Protein AF-A0A803VSE2-F1 (afdb_monomer)

Mean predicted aligned error: 11.04 Å

InterPro domains:
  IPR001060 FCH domain [PF00611] (21-94)
  IPR001060 FCH domain [SM00055] (10-99)
  IPR027267 AH/BAR domain superfamily [G3DSA:1.20.1270.60] (9-249)
  IPR027267 AH/BAR domain superfamily [SSF103657] (15-248)
  IPR031160 F-BAR domain [PS51741] (10-270)
  IPR042694 Proline-serine-threonine phosphatase-interacting protein 2, F-BAR domain [cd07672] (16-248)

Foldseek 3Di:
DDDDDDDDDPPPPPPPLDCVVVVVLVVVVVVLLVVLVVLLVVLLVLLVVLLVQLVVLLCCLPVDDDPPVDDDLLVVLRNLVSVLSNVLSVLSNVSSVVSNVLSVVSVVLSVVLVVVLVVLVVVLVVLSVVLVVLVVVLVVLVVQLVVLVVQLVVLVVVLVVCVVVDDPVVNVVSVVSNVVSVVSNVVSVVVNVVSVVVSVVSSVVSVVSVVVSVVVSVVSVVVSVVSVVVSVVVSVVSVVVSVVVSPVSDPCVSVVSVVVCPVVVVVVVVVVVVVVVVPDDDD

Secondary structure (DSSP, 8-state):
-----PPP-------TT--HHHHHHHHHHHHHHHHHHHHHHHHHHHHHHHHHHHHHHHHHHHHS-SSTT--HHHHHHHHHHHHHHHHHHHHHHHHHHHHHHHHHHHHHHHHHHHHHHHHHHHHHHHHHHHHHHHHHHHHHHHHHHHHHHHHHHHHHHHHHHTTTTS-HHHHHHHHHHHHHHHHHHHHHHHHHHHHHHHHHHHHHHHHHHHHHHHHHHHHHHHHHHHHHHHHHHHHHHHHHHHHHHHHHS-HHHHHHHHHT-HHHHHHHHHHHHHHHHT-S---

Radius of gyration: 43.65 Å; Cα contacts (8 Å, |Δi|>4): 156; chains: 1; bounding box: 83×38×153 Å

Organism: Ficedula albicollis (NCBI:txid59894)

Sequence (283 aa):
MQEPLGAPGRAVSTDLTSTVGYDSIIQHLNDGRKNCKEFEDFLKERAIIEEKYGKELINLSKKKPCGQTELNTLKRSLDVFKQQIDNVGQGHIQLAQTLREEAKKMEDFREKQKLHRKKIELIMEAIHKNRNLQYKKTMEAKRLYEQRCRDKDEAEQAVHRNANLVTQKQQEKLFLKLAQTKSALEDTDRSYQQSVTTMEKIREEWQNEHIKACEFFETQECERINYFRNALWLHVNQLSLGCVQNDEVPPLKIFIFLHTKQNPILFSWALSCVTSELGCGLD

Nearest PDB structures (foldseek):
  7aal-assembly1_B  TM=8.984E-01  e=1.561E-16  Homo sapiens
  7aan-assembly1_B  TM=9.034E-01  e=2.476E-15  Homo sapiens
  6iko-assembly1_A  TM=9.187E-01  e=2.374E-06  Mus musculus
  4wpc-assembly1_B  TM=5.154E-01  e=2.457E-04  Saccharomyces cerevisiae S288C
  4fzs-assembly1_A  TM=3.440E-01  e=4.520E-03  Homo sapiens

pLDDT: mean 85.29, std 19.11, range [31.41, 98.5]

Structure (mmCIF, N/CA/C/O backbone):
data_AF-A0A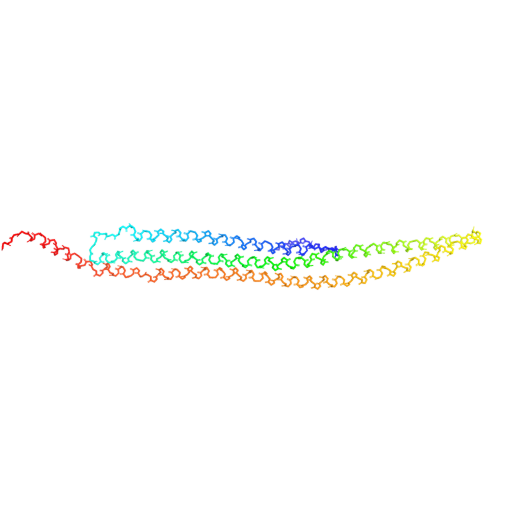803VSE2-F1
#
_entry.id   AF-A0A803VSE2-F1
#
loop_
_atom_site.group_PDB
_atom_site.id
_atom_site.type_symbol
_atom_site.label_atom_id
_atom_site.label_alt_id
_atom_site.label_comp_id
_atom_site.label_asym_id
_atom_site.label_entity_id
_atom_site.label_seq_id
_atom_site.pdbx_PDB_ins_code
_atom_site.Cartn_x
_atom_site.Cartn_y
_atom_site.Cartn_z
_atom_site.occupancy
_atom_site.B_iso_or_equiv
_atom_site.auth_seq_id
_atom_site.auth_comp_id
_atom_site.auth_asym_id
_atom_site.auth_atom_id
_atom_site.pdbx_PDB_model_num
ATOM 1 N N . MET A 1 1 ? -29.488 -22.983 -21.644 1.00 34.75 1 MET A N 1
ATOM 2 C CA . MET A 1 1 ? -28.373 -22.617 -22.541 1.00 34.75 1 MET A CA 1
ATOM 3 C C . MET A 1 1 ? -28.251 -21.114 -22.482 1.00 34.75 1 MET A C 1
ATOM 5 O O . MET A 1 1 ? -29.154 -20.431 -22.939 1.00 34.75 1 MET A O 1
ATOM 9 N N . GLN A 1 2 ? -27.235 -20.629 -21.782 1.00 33.53 2 GLN A N 1
ATOM 10 C CA . GLN A 1 2 ? -27.035 -19.218 -21.480 1.00 33.53 2 GLN A CA 1
ATOM 11 C C . GLN A 1 2 ? -25.741 -18.817 -22.184 1.00 33.53 2 GLN A C 1
ATOM 13 O O . GLN A 1 2 ? -24.719 -19.478 -21.997 1.00 33.53 2 GLN A O 1
ATOM 18 N N . GLU A 1 3 ? -25.830 -17.827 -23.069 1.00 31.50 3 GLU A N 1
ATOM 19 C CA . GLU A 1 3 ? -24.684 -17.287 -23.799 1.00 31.50 3 GLU A CA 1
ATOM 20 C C . GLU A 1 3 ? -23.633 -16.717 -22.835 1.00 31.50 3 GLU A C 1
ATOM 22 O O . GLU A 1 3 ? -23.997 -16.138 -21.805 1.00 31.50 3 GLU A O 1
ATOM 27 N N . PRO A 1 4 ? -22.331 -16.837 -23.145 1.00 42.44 4 PRO A N 1
ATOM 28 C CA . PRO A 1 4 ? -21.299 -16.208 -22.347 1.00 42.44 4 PRO A CA 1
ATOM 29 C C . PRO A 1 4 ? -21.209 -14.721 -22.709 1.00 42.44 4 PRO A C 1
ATOM 31 O O . PRO A 1 4 ? -20.885 -14.351 -23.836 1.00 42.44 4 PRO A O 1
ATOM 34 N N . LEU A 1 5 ? -21.469 -13.868 -21.716 1.00 39.88 5 LEU A N 1
ATOM 35 C CA . LEU A 1 5 ? -21.150 -12.444 -21.747 1.00 39.88 5 LEU A CA 1
ATOM 36 C C . LEU A 1 5 ? -19.648 -12.278 -22.006 1.00 39.88 5 LEU A C 1
ATOM 38 O O . LEU A 1 5 ? -18.812 -12.622 -21.169 1.00 39.88 5 LEU A O 1
ATOM 42 N N . GLY A 1 6 ? -19.322 -11.770 -23.194 1.00 34.25 6 GLY A N 1
ATOM 43 C CA . GLY A 1 6 ? -17.964 -11.446 -23.600 1.00 34.25 6 GLY A CA 1
ATOM 44 C C . GLY A 1 6 ? -17.343 -10.425 -22.651 1.00 34.25 6 GLY A C 1
ATOM 45 O O . GLY A 1 6 ? -17.837 -9.308 -22.503 1.00 34.25 6 GLY A O 1
ATOM 46 N N . ALA A 1 7 ? -16.238 -10.810 -22.017 1.00 36.09 7 ALA A N 1
ATOM 47 C CA . ALA A 1 7 ? -15.358 -9.869 -21.346 1.00 36.09 7 ALA A CA 1
ATOM 48 C C . ALA A 1 7 ? -14.807 -8.884 -22.396 1.00 36.09 7 ALA A C 1
ATOM 50 O O . ALA A 1 7 ? -14.288 -9.335 -23.423 1.00 36.09 7 ALA A O 1
ATOM 51 N N . PRO A 1 8 ? -14.888 -7.558 -22.184 1.00 43.41 8 PRO A N 1
ATOM 52 C CA . PRO A 1 8 ? -14.249 -6.620 -23.087 1.00 43.41 8 PRO A CA 1
ATOM 53 C C . PRO A 1 8 ? -12.740 -6.843 -22.993 1.00 43.41 8 PRO A C 1
ATOM 55 O O . PRO A 1 8 ? -12.154 -6.793 -21.909 1.00 43.41 8 PRO A O 1
ATOM 58 N N . GLY A 1 9 ? -12.133 -7.150 -24.140 1.00 38.66 9 GLY A N 1
ATOM 59 C CA . GLY A 1 9 ? -10.705 -7.387 -24.277 1.00 38.66 9 GLY A CA 1
ATOM 60 C C . GLY A 1 9 ? -9.918 -6.278 -23.595 1.00 38.66 9 GLY A C 1
ATOM 61 O O . GLY A 1 9 ? -9.971 -5.114 -23.991 1.00 38.66 9 GLY A O 1
ATOM 62 N N . ARG A 1 10 ? -9.192 -6.650 -22.540 1.00 44.66 10 ARG A N 1
ATOM 63 C CA . ARG A 1 10 ? -8.229 -5.780 -21.876 1.00 44.66 10 ARG A CA 1
ATOM 64 C C . ARG A 1 10 ? -7.123 -5.545 -22.899 1.00 44.66 10 ARG A C 1
ATOM 66 O O . ARG A 1 10 ? -6.269 -6.406 -23.087 1.00 44.66 10 ARG A O 1
ATOM 73 N N . ALA A 1 11 ? -7.198 -4.433 -23.625 1.00 41.16 11 ALA A N 1
ATOM 74 C CA . ALA A 1 11 ? -6.132 -4.005 -24.512 1.00 41.16 11 ALA A CA 1
ATOM 75 C C . ALA A 1 11 ? -4.864 -3.892 -23.660 1.00 41.16 11 ALA A C 1
ATOM 77 O O . ALA A 1 11 ? -4.729 -2.980 -22.843 1.00 41.16 11 ALA A O 1
ATOM 78 N N . VAL A 1 12 ? -3.969 -4.875 -23.782 1.00 43.00 12 VAL A N 1
ATOM 79 C CA . VAL A 1 12 ? -2.616 -4.764 -23.250 1.00 43.00 12 VAL A CA 1
ATOM 80 C C . VAL A 1 12 ? -2.022 -3.581 -23.991 1.00 43.00 12 VAL A C 1
ATOM 82 O O . VAL A 1 12 ? -1.856 -3.637 -25.207 1.00 43.00 12 VAL A O 1
ATOM 85 N N . SER A 1 13 ? -1.821 -2.477 -23.275 1.00 44.41 13 SER A N 1
ATOM 86 C CA . SER A 1 13 ? -1.212 -1.280 -23.837 1.00 44.41 13 SER A CA 1
ATOM 87 C C . SER A 1 13 ? 0.089 -1.684 -24.528 1.00 44.41 13 SER A C 1
ATOM 89 O O . SER A 1 13 ? 1.014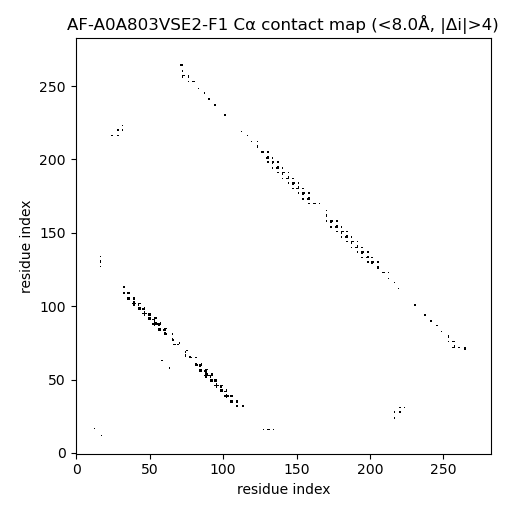 -2.169 -23.881 1.00 44.41 13 SER A O 1
ATOM 91 N N . THR A 1 14 ? 0.142 -1.519 -25.847 1.00 55.28 14 THR A N 1
ATOM 92 C CA . THR A 1 14 ? 1.337 -1.751 -26.670 1.00 55.28 14 THR A CA 1
ATOM 93 C C . THR A 1 14 ? 2.374 -0.639 -26.508 1.00 55.28 14 THR A C 1
ATOM 95 O O . THR A 1 14 ? 3.446 -0.700 -27.109 1.00 55.28 14 THR A O 1
ATOM 98 N N . ASP A 1 15 ? 2.084 0.375 -25.688 1.00 75.56 15 ASP A N 1
ATOM 99 C CA . ASP A 1 15 ? 3.033 1.422 -25.342 1.00 75.56 15 ASP A CA 1
ATOM 100 C C . ASP A 1 15 ? 4.060 0.898 -24.329 1.00 75.56 15 ASP A C 1
ATOM 102 O O . ASP A 1 15 ? 3.778 0.723 -23.141 1.00 75.56 15 ASP A O 1
ATOM 106 N N . LEU A 1 16 ? 5.285 0.699 -24.820 1.00 75.12 16 LEU A N 1
ATOM 107 C CA . LEU A 1 16 ? 6.467 0.282 -24.058 1.00 75.12 16 LEU A CA 1
ATOM 108 C C . LEU A 1 16 ? 6.795 1.219 -22.879 1.00 75.12 16 LEU A C 1
ATOM 110 O O . LEU A 1 16 ? 7.553 0.844 -21.984 1.00 75.12 16 LEU A O 1
ATOM 114 N N . THR A 1 17 ? 6.233 2.431 -22.865 1.00 86.38 17 THR A N 1
ATOM 115 C CA . THR A 1 17 ? 6.406 3.423 -21.798 1.00 86.38 17 THR A CA 1
ATOM 116 C C . THR A 1 17 ? 5.194 3.586 -20.883 1.00 86.38 17 THR A C 1
ATOM 118 O O . THR A 1 17 ? 5.221 4.424 -19.977 1.00 86.38 17 THR A O 1
ATOM 121 N N . SER A 1 18 ? 4.166 2.752 -21.042 1.00 91.19 18 SER A N 1
ATOM 122 C CA . SER A 1 18 ? 2.942 2.824 -20.246 1.00 91.19 18 SER A CA 1
ATOM 123 C C . SER A 1 18 ? 3.187 2.565 -18.753 1.00 91.19 18 SER A C 1
ATOM 125 O O . SER A 1 18 ? 4.040 1.757 -18.366 1.00 91.19 18 SER A O 1
ATOM 127 N N . THR A 1 19 ? 2.417 3.252 -17.906 1.00 93.31 19 THR A N 1
ATOM 128 C CA . THR A 1 19 ? 2.391 3.080 -16.441 1.00 93.31 19 THR A CA 1
ATOM 129 C C . THR A 1 19 ? 1.006 2.715 -15.907 1.00 93.31 19 THR A C 1
ATOM 131 O O . THR A 1 19 ? 0.846 2.557 -14.705 1.00 93.31 19 THR A O 1
ATOM 134 N N . VAL A 1 20 ? 0.012 2.483 -16.772 1.00 93.06 20 VAL A N 1
ATOM 135 C CA . VAL A 1 20 ? -1.401 2.301 -16.375 1.00 93.06 20 VAL A CA 1
ATOM 136 C C . VAL A 1 20 ? -1.592 1.214 -15.308 1.00 93.06 20 VAL A C 1
ATOM 138 O O . VAL A 1 20 ? -2.369 1.388 -14.368 1.00 93.06 20 VAL A O 1
ATOM 141 N N . GLY A 1 21 ? -0.872 0.094 -15.431 1.00 91.31 21 GLY A N 1
ATOM 142 C CA . GLY A 1 21 ? -0.916 -0.985 -14.440 1.00 91.31 21 GLY A CA 1
ATOM 143 C C . GLY A 1 21 ? -0.377 -0.554 -13.074 1.00 91.31 21 GLY A C 1
ATOM 144 O O . GLY A 1 21 ? -1.023 -0.792 -12.057 1.00 91.31 21 GLY A O 1
ATOM 145 N N . TYR A 1 22 ? 0.759 0.148 -13.062 1.00 95.12 22 TYR A N 1
ATOM 146 C CA . TYR A 1 22 ? 1.342 0.729 -11.852 1.00 95.12 22 TYR A CA 1
ATOM 147 C C . TYR A 1 22 ? 0.386 1.728 -11.195 1.00 95.12 22 TYR A C 1
ATOM 149 O O . TYR A 1 22 ? 0.110 1.638 -10.001 1.00 95.12 22 TYR A O 1
ATOM 157 N N . ASP A 1 23 ? -0.166 2.643 -11.992 1.00 95.62 23 ASP A N 1
ATOM 158 C CA . ASP A 1 23 ? -1.054 3.703 -11.514 1.00 95.62 23 ASP A CA 1
ATOM 159 C C . ASP A 1 23 ? -2.325 3.113 -10.882 1.00 95.62 23 ASP A C 1
ATOM 161 O O . ASP A 1 23 ? -2.785 3.583 -9.841 1.00 95.62 23 ASP A O 1
ATOM 165 N N . SER A 1 24 ? -2.837 2.014 -11.449 1.00 96.44 24 SER A N 1
ATOM 166 C CA . SER A 1 24 ? -3.969 1.263 -10.890 1.00 96.44 24 SER A CA 1
ATOM 167 C C . SER A 1 24 ? -3.652 0.662 -9.514 1.00 96.44 24 SER A C 1
ATOM 169 O O . SER A 1 24 ? -4.486 0.727 -8.611 1.00 96.44 24 SER A O 1
ATOM 171 N N . ILE A 1 25 ? -2.447 0.112 -9.322 1.00 95.81 25 ILE A N 1
ATOM 172 C CA . ILE A 1 25 ? -2.005 -0.433 -8.025 1.00 95.81 25 ILE A CA 1
ATOM 173 C C . ILE A 1 25 ? -1.879 0.691 -6.990 1.00 95.81 25 ILE A C 1
ATOM 175 O O . ILE A 1 25 ? -2.376 0.568 -5.871 1.00 95.81 25 ILE A O 1
ATOM 179 N N . ILE A 1 26 ? -1.259 1.815 -7.358 1.00 97.31 26 ILE A N 1
ATOM 180 C CA . ILE A 1 26 ? -1.120 2.968 -6.460 1.00 97.31 26 ILE A CA 1
ATOM 181 C C . ILE A 1 26 ? -2.487 3.531 -6.064 1.00 97.31 26 ILE A C 1
ATOM 183 O O . ILE A 1 26 ? -2.695 3.875 -4.897 1.00 97.31 26 ILE A O 1
ATOM 187 N N . GLN A 1 27 ? -3.433 3.596 -7.002 1.00 97.44 27 GLN A N 1
ATOM 188 C CA . GLN A 1 27 ? -4.803 4.003 -6.710 1.00 97.44 27 GLN A CA 1
ATOM 189 C C . GLN A 1 27 ? -5.461 3.064 -5.688 1.00 97.44 27 GLN A C 1
ATOM 191 O O . GLN A 1 27 ? -5.956 3.544 -4.668 1.00 97.44 27 GLN A O 1
ATOM 196 N N . HIS A 1 28 ? -5.370 1.744 -5.889 1.00 96.94 28 HIS A N 1
ATOM 197 C CA . HIS A 1 28 ? -5.884 0.741 -4.945 1.00 96.94 28 HIS A CA 1
ATOM 198 C C . HIS A 1 28 ? -5.315 0.920 -3.528 1.00 96.94 28 HIS A C 1
ATOM 200 O O . HIS A 1 28 ? -6.061 0.960 -2.551 1.00 96.94 28 HIS A O 1
ATOM 206 N N . LEU A 1 29 ? -4.000 1.126 -3.397 1.00 97.19 29 LEU A N 1
ATOM 207 C CA . LEU A 1 29 ? -3.354 1.366 -2.098 1.00 97.19 29 LEU A CA 1
ATOM 208 C C . LEU A 1 29 ? -3.776 2.695 -1.449 1.00 97.19 29 LEU A C 1
ATOM 210 O O . LEU A 1 29 ? -3.801 2.822 -0.221 1.00 97.19 29 LEU A O 1
ATOM 214 N N . ASN A 1 30 ? -4.071 3.720 -2.250 1.00 97.62 30 ASN A N 1
ATOM 215 C CA . ASN A 1 30 ? -4.596 4.986 -1.746 1.00 97.62 30 ASN A CA 1
ATOM 216 C C . ASN A 1 30 ? -6.024 4.839 -1.224 1.00 97.62 30 ASN A C 1
ATOM 218 O O . ASN A 1 30 ? -6.340 5.415 -0.182 1.00 97.62 30 ASN A O 1
ATOM 222 N N . ASP A 1 31 ? -6.855 4.053 -1.897 1.00 97.81 31 ASP A N 1
ATOM 223 C CA . ASP A 1 31 ? -8.205 3.755 -1.431 1.00 97.81 31 ASP A CA 1
ATOM 224 C C . ASP A 1 31 ? -8.166 2.878 -0.172 1.00 97.81 31 ASP A C 1
ATOM 226 O O . ASP A 1 31 ? -8.800 3.218 0.823 1.00 97.81 31 ASP A O 1
ATOM 230 N N . GLY A 1 32 ? -7.278 1.879 -0.107 1.00 97.50 32 GLY A N 1
ATOM 231 C CA . GLY A 1 32 ? -7.009 1.130 1.127 1.00 97.50 32 GLY A CA 1
ATOM 232 C C . GLY A 1 32 ? -6.649 2.033 2.318 1.00 97.50 32 GLY A C 1
ATOM 233 O O . GLY A 1 32 ? -7.141 1.822 3.428 1.00 97.50 32 GLY A O 1
ATOM 234 N N . ARG A 1 33 ? -5.861 3.097 2.090 1.00 97.75 33 ARG A N 1
ATOM 235 C CA . ARG A 1 33 ? -5.543 4.111 3.114 1.00 97.75 33 ARG A CA 1
ATOM 236 C C . ARG A 1 33 ? -6.781 4.894 3.572 1.00 97.75 33 ARG A C 1
ATOM 238 O O . ARG A 1 33 ? -6.877 5.200 4.763 1.00 97.75 33 ARG A O 1
ATOM 245 N N . LYS A 1 34 ? -7.687 5.256 2.656 1.00 98.19 34 LYS A N 1
ATOM 246 C CA . LYS A 1 34 ? -8.947 5.943 2.995 1.00 98.19 34 LYS A CA 1
ATOM 247 C C . LYS A 1 34 ? -9.826 5.046 3.860 1.00 98.19 34 LYS A C 1
ATOM 249 O O . LYS A 1 34 ? -10.252 5.493 4.917 1.00 98.19 34 LYS A O 1
ATOM 254 N N . ASN A 1 35 ? -9.953 3.767 3.512 1.00 97.38 35 ASN A N 1
ATOM 255 C CA . ASN A 1 35 ? -10.722 2.802 4.300 1.00 97.38 35 ASN A CA 1
ATOM 256 C C . ASN A 1 35 ? -10.181 2.675 5.737 1.00 97.38 35 ASN A C 1
ATOM 258 O O . ASN A 1 35 ? -10.955 2.591 6.687 1.00 97.38 35 ASN A O 1
ATOM 262 N N . CYS A 1 36 ? -8.855 2.709 5.932 1.00 98.00 36 CYS A N 1
ATOM 263 C CA . CYS A 1 36 ? -8.267 2.750 7.278 1.00 98.00 36 CYS A CA 1
ATOM 264 C C . CYS A 1 36 ? -8.674 4.011 8.059 1.00 98.00 36 CYS A C 1
ATOM 266 O O . CYS A 1 36 ? -8.867 3.945 9.270 1.00 98.00 36 CYS A O 1
ATOM 268 N N . LYS A 1 37 ? -8.790 5.167 7.390 1.00 98.19 37 LYS A N 1
ATOM 269 C CA . LYS A 1 37 ? -9.245 6.416 8.020 1.00 98.19 37 LYS A CA 1
ATOM 270 C C . LYS A 1 37 ? -10.732 6.367 8.371 1.00 98.19 37 LYS A C 1
ATOM 272 O O . LYS A 1 37 ? -11.084 6.710 9.491 1.00 98.19 37 LYS A O 1
ATOM 277 N N . GLU A 1 38 ? -11.568 5.870 7.469 1.00 98.12 38 GLU A N 1
ATOM 278 C CA . GLU A 1 38 ? -12.998 5.671 7.727 1.00 98.12 38 GLU A CA 1
ATOM 279 C C . GLU A 1 38 ? -13.232 4.742 8.926 1.00 98.12 38 GLU A C 1
ATOM 281 O O . GLU A 1 38 ? -14.044 5.043 9.797 1.00 98.12 38 GLU A O 1
ATOM 286 N N . PHE A 1 39 ? -12.471 3.647 9.024 1.00 96.50 39 PHE A N 1
ATOM 287 C CA . PHE A 1 39 ? -12.556 2.733 10.162 1.00 96.50 39 PHE A CA 1
ATOM 288 C C . PHE A 1 39 ? -12.062 3.360 11.474 1.00 96.50 39 PHE A C 1
ATOM 290 O O . PHE A 1 39 ? -12.691 3.174 12.513 1.00 96.50 39 PHE A O 1
ATOM 297 N N . GLU A 1 40 ? -10.965 4.125 11.443 1.00 97.25 40 GLU A N 1
ATOM 298 C CA . GLU A 1 40 ? -10.503 4.906 12.601 1.00 97.25 40 GLU A CA 1
ATOM 299 C C . GLU A 1 40 ? -11.604 5.847 13.111 1.00 97.25 40 GLU A C 1
ATOM 301 O O . GLU A 1 40 ? -11.891 5.867 14.310 1.00 97.25 40 GLU A O 1
ATOM 306 N N . ASP A 1 41 ? -12.223 6.613 12.212 1.00 98.38 41 ASP A N 1
ATOM 307 C CA . ASP A 1 41 ? -13.274 7.569 12.564 1.00 98.38 41 ASP A CA 1
ATOM 308 C C . ASP A 1 41 ? -14.512 6.853 13.114 1.00 98.38 41 ASP A C 1
ATOM 310 O O . ASP A 1 41 ? -15.056 7.258 14.141 1.00 98.38 41 ASP A O 1
ATOM 314 N N . PHE A 1 42 ? -14.887 5.720 12.517 1.00 97.19 42 PHE A N 1
ATOM 315 C CA . PHE A 1 42 ? -15.959 4.868 13.024 1.00 97.19 42 PHE A CA 1
ATOM 316 C C . PHE A 1 42 ? -15.705 4.398 14.467 1.00 97.19 42 PHE A C 1
ATOM 318 O O . PHE A 1 42 ? -16.598 4.472 15.314 1.00 97.19 42 PHE A O 1
ATOM 325 N N . LEU A 1 43 ? -14.484 3.946 14.779 1.00 96.00 43 LEU A N 1
ATOM 326 C CA . LEU A 1 43 ? -14.120 3.536 16.138 1.00 96.00 43 LEU A CA 1
ATOM 327 C C . LEU A 1 43 ? -14.181 4.705 17.128 1.00 96.00 43 LEU A C 1
ATOM 329 O O . LEU A 1 43 ? -14.646 4.517 18.254 1.00 96.00 43 LEU A O 1
ATOM 333 N N . LYS A 1 44 ? -13.742 5.904 16.720 1.00 97.94 44 LYS A N 1
ATOM 334 C CA . LYS A 1 44 ? -13.792 7.119 17.551 1.00 97.94 44 LYS A CA 1
ATOM 335 C C . LYS A 1 44 ? -15.229 7.513 17.889 1.00 97.94 44 LYS A C 1
ATOM 337 O O . LYS A 1 44 ? -15.524 7.729 19.064 1.00 97.94 44 LYS A O 1
ATOM 342 N N . GLU A 1 45 ? -16.115 7.535 16.896 1.00 98.44 45 GLU A N 1
ATOM 343 C CA . GLU A 1 45 ? -17.544 7.808 17.096 1.00 98.44 45 GLU A CA 1
ATOM 344 C C . GLU A 1 45 ? -18.185 6.765 18.015 1.00 98.44 45 GLU A C 1
ATOM 346 O O . GLU A 1 45 ? -18.844 7.108 18.999 1.00 98.44 45 GLU A O 1
ATOM 351 N N . ARG A 1 46 ? -17.909 5.475 17.782 1.00 96.50 46 ARG A N 1
ATOM 352 C CA . ARG A 1 46 ? -18.407 4.406 18.653 1.00 96.50 46 ARG A CA 1
ATOM 353 C C . ARG A 1 46 ? -17.930 4.572 20.098 1.00 96.50 46 ARG A C 1
ATOM 355 O O . ARG A 1 46 ? -18.729 4.425 21.017 1.00 96.50 46 ARG A O 1
ATOM 362 N N . ALA A 1 47 ? -16.667 4.936 20.315 1.00 97.56 47 ALA A N 1
ATOM 363 C CA . ALA A 1 47 ? -16.135 5.208 21.650 1.00 97.56 47 ALA A CA 1
ATOM 364 C C . ALA A 1 47 ? -16.892 6.336 22.375 1.00 97.56 47 ALA A C 1
ATOM 366 O O . ALA A 1 47 ? -17.114 6.242 23.581 1.00 97.56 47 ALA A O 1
ATOM 367 N N . ILE A 1 48 ? -17.296 7.394 21.665 1.00 98.50 48 ILE A N 1
ATOM 368 C CA . ILE A 1 48 ? -18.071 8.503 22.246 1.00 98.50 48 ILE A CA 1
ATOM 369 C C . ILE A 1 48 ? -19.446 8.011 22.716 1.00 98.50 48 ILE A C 1
ATOM 371 O O . ILE A 1 48 ? -19.879 8.361 23.817 1.00 98.50 48 ILE A O 1
ATOM 375 N N . ILE A 1 49 ? -20.112 7.180 21.910 1.00 98.25 49 ILE A N 1
ATOM 376 C CA . ILE A 1 49 ? -21.424 6.605 22.240 1.00 98.25 49 ILE A CA 1
ATOM 377 C C . ILE A 1 49 ? -21.325 5.719 23.487 1.00 98.25 49 ILE A C 1
ATOM 379 O O . ILE A 1 49 ? -22.078 5.916 24.443 1.00 98.25 49 ILE A O 1
ATOM 383 N N . GLU A 1 50 ? -20.365 4.791 23.498 1.00 96.12 50 GLU A N 1
ATOM 384 C CA . GLU A 1 50 ? -20.134 3.871 24.620 1.00 96.12 50 GLU A CA 1
ATOM 385 C C . GLU A 1 50 ? -19.790 4.636 25.908 1.00 96.12 50 GLU A C 1
ATOM 387 O O . GLU A 1 50 ? -20.347 4.366 26.974 1.00 96.12 50 GLU A O 1
ATOM 392 N N . GLU A 1 51 ? -18.936 5.663 25.820 1.00 98.25 51 GLU A N 1
ATOM 393 C CA . GLU A 1 51 ? -18.575 6.473 26.983 1.00 98.25 51 GLU A CA 1
ATOM 394 C C . GLU A 1 51 ? -19.776 7.240 27.548 1.00 98.25 51 GLU A C 1
ATOM 396 O O . GLU A 1 51 ? -19.949 7.317 28.769 1.00 98.25 51 GLU A O 1
ATOM 401 N N . LYS A 1 52 ? -20.612 7.819 26.676 1.00 98.50 52 LYS A N 1
ATOM 402 C CA . LYS A 1 52 ? -21.822 8.528 27.100 1.00 98.50 52 LYS A CA 1
ATOM 403 C C . LYS A 1 52 ? -22.759 7.584 27.850 1.00 98.50 52 LYS A C 1
ATOM 405 O O . LYS A 1 52 ? -23.196 7.923 28.950 1.00 98.50 52 LYS A O 1
ATOM 410 N N . TYR A 1 53 ? -23.012 6.402 27.293 1.00 97.69 53 TYR A N 1
ATOM 411 C CA . TYR A 1 53 ? -23.879 5.404 27.911 1.00 97.69 53 TYR A CA 1
ATOM 412 C C . TYR A 1 53 ? -23.351 4.957 29.281 1.00 97.69 53 TYR A C 1
ATOM 414 O O . TYR A 1 53 ? -24.072 5.030 30.279 1.00 97.69 53 TYR A O 1
ATOM 422 N N . GLY A 1 54 ? -22.061 4.614 29.369 1.00 96.81 54 GLY A N 1
ATOM 423 C CA . GLY A 1 54 ? -21.426 4.236 30.633 1.00 96.81 54 GLY A CA 1
ATOM 424 C C . GLY A 1 54 ? -21.523 5.329 31.705 1.00 96.81 54 GLY A C 1
ATOM 425 O O . GLY A 1 54 ? -21.885 5.056 32.852 1.00 96.81 54 GLY A O 1
ATOM 426 N N . LYS A 1 55 ? -21.284 6.597 31.334 1.00 98.31 55 LYS A N 1
ATOM 427 C CA . LYS A 1 55 ? -21.398 7.745 32.255 1.00 98.31 55 LYS A CA 1
ATOM 428 C C . LYS A 1 55 ? -22.828 7.949 32.742 1.00 98.31 55 LYS A C 1
ATOM 430 O O . LYS A 1 55 ? -23.030 8.285 33.910 1.00 98.31 55 LYS A O 1
ATOM 435 N N . GLU A 1 56 ? -23.819 7.794 31.871 1.00 98.31 56 GLU A N 1
ATOM 436 C CA . GLU A 1 56 ? -25.231 7.933 32.235 1.00 98.31 56 GLU A CA 1
ATOM 437 C C . GLU A 1 56 ? -25.681 6.818 33.192 1.00 98.31 56 GLU A C 1
ATOM 439 O O . GLU A 1 56 ? -26.337 7.125 34.191 1.00 98.31 56 GLU A O 1
ATOM 444 N N . LEU A 1 57 ? -25.236 5.572 32.987 1.00 96.44 57 LEU A N 1
ATOM 445 C CA . LEU A 1 57 ? -25.488 4.456 33.911 1.00 96.44 57 LEU A CA 1
ATOM 446 C C . LEU A 1 57 ? -24.862 4.682 35.297 1.00 96.44 57 LEU A C 1
ATOM 448 O O . LEU A 1 57 ? -25.544 4.539 36.312 1.00 96.44 57 LEU A O 1
ATOM 452 N N . ILE A 1 58 ? -23.598 5.115 35.358 1.00 96.81 58 ILE A N 1
ATOM 453 C CA . ILE A 1 58 ? -22.914 5.442 36.625 1.00 96.81 58 ILE A CA 1
ATOM 454 C C . ILE A 1 58 ? -23.600 6.624 37.334 1.00 96.81 58 ILE A C 1
ATOM 456 O O . ILE A 1 58 ? -23.728 6.669 38.559 1.00 96.81 58 ILE A O 1
ATOM 460 N N . ASN A 1 59 ? -24.061 7.624 36.580 1.00 97.44 59 ASN A N 1
ATOM 461 C CA . ASN A 1 59 ? -24.809 8.739 37.156 1.00 97.44 59 ASN A CA 1
ATOM 462 C C . ASN A 1 59 ? -26.163 8.282 37.715 1.00 97.44 59 ASN A C 1
ATOM 464 O O . ASN A 1 59 ? -26.556 8.745 38.787 1.00 97.44 59 ASN A O 1
ATOM 468 N N . LEU A 1 60 ? -26.861 7.382 37.019 1.00 95.44 60 LEU A N 1
ATOM 469 C CA . LEU A 1 60 ? -28.115 6.785 37.471 1.00 95.44 60 LEU A CA 1
ATOM 470 C C . LEU A 1 60 ? -27.910 5.992 38.770 1.00 95.44 60 LEU A C 1
ATOM 472 O O . LEU A 1 60 ? -28.633 6.232 39.740 1.00 95.44 60 LEU A O 1
ATOM 476 N N . SER A 1 61 ? -26.893 5.124 38.822 1.00 93.75 61 SER A N 1
ATOM 477 C CA . SER A 1 61 ? -26.572 4.317 40.007 1.00 93.75 61 SER A CA 1
ATOM 478 C C . SER A 1 61 ? -26.210 5.188 41.218 1.00 93.75 61 SER A C 1
ATOM 480 O O . SER A 1 61 ? -26.594 4.876 42.341 1.00 93.75 61 SER A O 1
ATOM 482 N N . LYS A 1 62 ? -25.531 6.325 41.040 1.00 93.44 62 LYS A N 1
ATOM 483 C CA . LYS A 1 62 ? -25.082 7.157 42.173 1.00 93.44 62 LYS A CA 1
ATOM 484 C C . LYS A 1 62 ? -26.094 8.210 42.604 1.00 93.44 62 LYS A C 1
ATOM 486 O O . LYS A 1 62 ? -26.323 8.387 43.797 1.00 93.44 62 LYS A O 1
ATOM 491 N N . LYS A 1 63 ? -26.694 8.924 41.650 1.00 93.12 63 LYS A N 1
ATOM 492 C CA . LYS A 1 63 ? -27.453 10.157 41.927 1.00 93.12 63 LYS A CA 1
ATOM 493 C C . LYS A 1 63 ? -28.938 9.924 42.151 1.00 93.12 63 LYS A C 1
ATOM 495 O O . LYS A 1 63 ? -29.595 10.788 42.726 1.00 93.12 63 LYS A O 1
ATOM 500 N N . LYS A 1 64 ? -29.495 8.810 41.668 1.00 92.06 64 LYS A N 1
ATOM 501 C CA . LYS A 1 64 ? -30.928 8.541 41.805 1.00 92.06 64 LYS A CA 1
ATOM 502 C C . LYS A 1 64 ? -31.208 7.619 42.998 1.00 92.06 64 LYS A C 1
ATOM 504 O O . LYS A 1 64 ? -30.512 6.611 43.187 1.00 92.06 64 LYS A O 1
ATOM 509 N N . PRO A 1 65 ? -32.208 7.951 43.832 1.00 89.50 65 PRO A N 1
ATOM 510 C CA . PRO A 1 65 ? -32.663 7.042 44.869 1.00 89.50 65 PRO A CA 1
ATOM 511 C C . PRO A 1 65 ? -33.354 5.829 44.233 1.00 89.50 65 PRO A C 1
ATOM 513 O O . PRO A 1 65 ? -34.058 5.957 43.236 1.00 89.50 65 PRO A O 1
ATOM 516 N N . CYS A 1 66 ? -33.150 4.649 44.814 1.00 87.19 66 CYS A N 1
ATOM 517 C CA . CYS A 1 66 ? -33.870 3.424 44.468 1.00 87.19 66 CYS A CA 1
ATOM 518 C C . CYS A 1 66 ? -34.154 2.690 45.783 1.00 87.19 66 CYS A C 1
ATOM 520 O O . CYS A 1 66 ? -33.219 2.220 46.428 1.00 87.19 66 CYS A O 1
ATOM 522 N N . GLY A 1 67 ? -35.414 2.708 46.229 1.00 84.00 67 GLY A N 1
ATOM 523 C CA . GLY A 1 67 ? -35.836 2.146 47.519 1.00 84.00 67 GLY A CA 1
ATOM 524 C C . GLY A 1 67 ? -35.202 2.809 48.737 1.00 84.00 67 GLY A C 1
ATOM 525 O O . GLY A 1 67 ? -34.697 2.131 49.623 1.00 84.00 67 GLY A O 1
ATOM 526 N N . GLN A 1 68 ? -35.186 4.141 48.786 1.00 86.06 68 GLN A N 1
ATOM 527 C CA . GLN A 1 68 ? -34.557 4.881 49.887 1.00 86.06 68 GLN A CA 1
ATOM 528 C C . GLN A 1 68 ? -35.289 4.695 51.227 1.00 86.06 68 GLN A C 1
ATOM 530 O O . GLN A 1 68 ? -34.659 4.761 52.277 1.00 86.06 68 GLN A O 1
ATOM 535 N N . THR A 1 69 ? -36.594 4.429 51.170 1.00 89.44 69 THR A N 1
ATOM 536 C CA . THR A 1 69 ? -37.467 4.120 52.311 1.00 89.44 69 THR A CA 1
ATOM 537 C C . THR A 1 69 ? -37.543 2.626 52.622 1.00 89.44 69 THR A C 1
ATOM 539 O O . THR A 1 69 ? -38.137 2.247 53.627 1.00 89.44 69 THR A O 1
ATOM 542 N N . GLU A 1 70 ? -36.973 1.771 51.769 1.00 87.62 70 GLU A N 1
ATOM 543 C CA . GLU A 1 70 ? -37.004 0.325 51.972 1.00 87.62 70 GLU A CA 1
ATOM 544 C C . GLU A 1 70 ? -36.072 -0.089 53.107 1.00 87.62 70 GLU A C 1
ATOM 546 O O . GLU A 1 70 ? -35.021 0.516 53.335 1.00 87.62 70 GLU A O 1
ATOM 551 N N . LEU A 1 71 ? -36.434 -1.168 53.798 1.00 83.12 71 LEU A N 1
ATOM 552 C CA . LEU A 1 71 ? -35.693 -1.683 54.946 1.00 83.12 71 LEU A CA 1
ATOM 553 C C . LEU A 1 71 ? -35.212 -3.118 54.709 1.00 83.12 71 LEU A C 1
ATOM 555 O O . LEU A 1 71 ? -35.656 -3.829 53.802 1.00 83.12 71 LEU A O 1
ATOM 559 N N . ASN A 1 72 ? -34.299 -3.561 55.573 1.00 84.81 72 ASN A N 1
ATOM 560 C CA . ASN A 1 72 ? -33.873 -4.952 55.678 1.00 84.81 72 ASN A CA 1
ATOM 561 C C . ASN A 1 72 ? -33.396 -5.544 54.339 1.00 84.81 72 ASN A C 1
ATOM 563 O O . ASN A 1 72 ? -32.487 -5.029 53.686 1.00 84.81 72 ASN A O 1
ATOM 567 N N . THR A 1 73 ? -33.954 -6.688 53.956 1.00 79.12 73 THR A N 1
ATOM 568 C CA . THR A 1 73 ? -33.476 -7.478 52.829 1.00 79.12 73 THR A CA 1
ATOM 569 C C . THR A 1 73 ? -33.830 -6.869 51.482 1.00 79.12 73 THR A C 1
ATOM 571 O O . THR A 1 73 ? -33.017 -6.948 50.567 1.00 79.12 73 THR A O 1
ATOM 574 N N . LEU A 1 74 ? -34.973 -6.189 51.373 1.00 78.75 74 LEU A N 1
ATOM 575 C CA . LEU A 1 74 ? -35.349 -5.492 50.146 1.00 78.75 74 LEU A CA 1
ATOM 576 C C . LEU A 1 74 ? -34.395 -4.324 49.861 1.00 78.75 74 LEU A C 1
ATOM 578 O O . LEU A 1 74 ? -33.891 -4.209 48.744 1.00 78.75 74 LEU A O 1
ATOM 582 N N . LYS A 1 75 ? -34.030 -3.541 50.888 1.00 84.94 75 LYS A N 1
ATOM 583 C CA . LYS A 1 75 ? -33.014 -2.485 50.750 1.00 84.94 75 LYS A CA 1
ATOM 584 C C . LYS A 1 75 ? -31.679 -3.023 50.238 1.00 84.94 75 LYS A C 1
ATOM 586 O O . LYS A 1 75 ? -31.121 -2.475 49.292 1.00 84.94 75 LYS A O 1
ATOM 591 N N . ARG A 1 76 ? -31.194 -4.126 50.824 1.00 83.44 76 ARG A N 1
ATOM 592 C CA . ARG A 1 76 ? -29.944 -4.779 50.395 1.00 83.44 76 ARG A CA 1
ATOM 593 C C . ARG A 1 76 ? -30.019 -5.263 48.945 1.00 83.44 76 ARG A C 1
ATOM 595 O O . ARG A 1 76 ? -29.061 -5.066 48.206 1.00 83.44 76 ARG A O 1
ATOM 602 N N . SER A 1 77 ? -31.138 -5.856 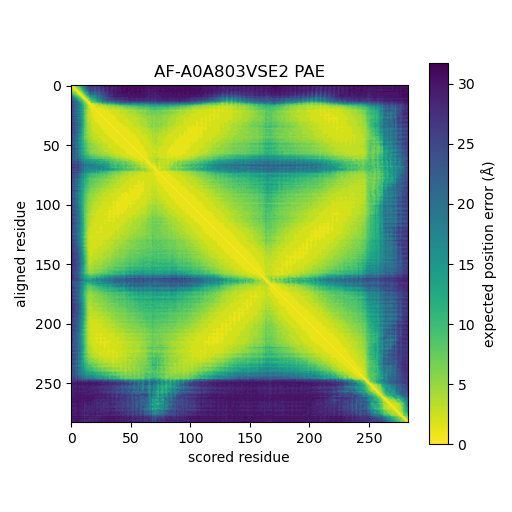48.522 1.00 82.38 77 SER A N 1
ATOM 603 C CA . SER A 1 77 ? -31.340 -6.262 47.123 1.00 82.38 77 SER A CA 1
ATOM 604 C C . SER A 1 77 ? -31.279 -5.080 46.158 1.00 82.38 77 SER A C 1
ATOM 606 O O . SER A 1 77 ? -30.645 -5.188 45.110 1.00 82.38 77 SER A O 1
ATOM 608 N N . LEU A 1 78 ? -31.895 -3.950 46.515 1.00 85.69 78 LEU A N 1
ATOM 609 C CA . LEU A 1 78 ? -31.872 -2.737 45.695 1.00 85.69 78 LEU A CA 1
ATOM 610 C C . LEU A 1 78 ? -30.478 -2.099 45.641 1.00 85.69 78 LEU A C 1
ATOM 612 O O . LEU A 1 78 ? -30.068 -1.632 44.582 1.00 85.69 78 LEU A O 1
ATOM 616 N N . ASP A 1 79 ? -29.710 -2.144 46.731 1.00 86.69 79 ASP A N 1
ATOM 617 C CA . ASP A 1 79 ? -28.315 -1.685 46.731 1.00 86.69 79 ASP A CA 1
ATOM 618 C C . ASP A 1 79 ? -27.425 -2.553 45.833 1.00 86.69 79 ASP A C 1
ATOM 620 O O . ASP A 1 79 ? -26.642 -2.023 45.044 1.00 86.69 79 ASP A O 1
ATOM 624 N N . VAL A 1 80 ? -27.591 -3.880 45.883 1.00 85.56 80 VAL A N 1
ATOM 625 C CA . VAL A 1 80 ? -26.897 -4.801 44.969 1.00 85.56 80 VAL A CA 1
ATOM 626 C C . VAL A 1 80 ? -27.288 -4.514 43.522 1.00 85.56 80 VAL A C 1
ATOM 628 O O . VAL A 1 80 ? -26.408 -4.430 42.672 1.00 85.56 80 VAL A O 1
ATOM 631 N N . PHE A 1 81 ? -28.576 -4.311 43.235 1.00 84.75 81 PHE A N 1
ATOM 632 C CA . PHE A 1 81 ? -29.044 -3.936 41.900 1.00 84.75 81 PHE A CA 1
ATOM 633 C C . PHE A 1 81 ? -28.374 -2.647 41.400 1.00 84.75 81 PHE A C 1
ATOM 635 O O . PHE A 1 81 ? -27.808 -2.635 40.308 1.00 84.75 81 PHE A O 1
ATOM 642 N N . LYS A 1 82 ? -28.354 -1.584 42.217 1.00 89.75 82 LYS A N 1
ATOM 643 C CA . LYS A 1 82 ? -27.663 -0.330 41.876 1.00 89.75 82 LYS A CA 1
ATOM 644 C C . LYS A 1 82 ? -26.172 -0.544 41.607 1.00 89.75 82 LYS A C 1
ATOM 646 O O . LYS A 1 82 ? -25.646 0.045 40.665 1.00 89.75 82 LYS A O 1
ATOM 651 N N . GLN A 1 83 ? -25.506 -1.386 42.401 1.00 89.06 83 GLN A N 1
ATOM 652 C CA . GLN A 1 83 ? -24.100 -1.729 42.185 1.00 89.06 83 GLN A CA 1
ATOM 653 C C . GLN A 1 83 ? -23.886 -2.436 40.841 1.00 89.06 83 GLN A C 1
ATOM 655 O O . GLN A 1 83 ? -22.896 -2.166 40.172 1.00 89.06 83 GLN A O 1
ATOM 660 N N . GLN A 1 84 ? -24.811 -3.298 40.408 1.00 86.50 84 GLN A N 1
ATOM 661 C CA . GLN A 1 84 ? -24.703 -3.939 39.094 1.00 86.50 84 GLN A CA 1
ATOM 662 C C . GLN A 1 84 ? -24.842 -2.936 37.948 1.00 86.50 84 GLN A C 1
ATOM 664 O O . GLN A 1 84 ? -24.061 -2.987 37.006 1.00 86.50 84 GLN A O 1
ATOM 669 N N . ILE A 1 85 ? -25.759 -1.970 38.056 1.00 90.69 85 ILE A N 1
ATOM 670 C CA . ILE A 1 85 ? -25.864 -0.881 37.071 1.00 90.69 85 ILE A CA 1
ATOM 671 C C . ILE A 1 85 ? -24.568 -0.057 37.005 1.00 90.69 85 ILE A C 1
ATOM 673 O O . ILE A 1 85 ? -24.133 0.309 35.913 1.00 90.69 85 ILE A O 1
ATOM 677 N N . ASP A 1 86 ? -23.924 0.205 38.150 1.00 92.38 86 ASP A N 1
ATOM 678 C CA . ASP A 1 86 ? -22.609 0.862 38.183 1.00 92.38 86 ASP A CA 1
ATOM 679 C C . ASP A 1 86 ? -21.544 0.029 37.458 1.00 92.38 86 ASP A C 1
ATOM 681 O O . ASP A 1 86 ? -20.850 0.560 36.594 1.00 92.38 86 ASP A O 1
ATOM 685 N N . ASN A 1 87 ? -21.467 -1.276 37.743 1.00 90.44 87 ASN A N 1
ATOM 686 C CA . ASN A 1 87 ? -20.506 -2.193 37.123 1.00 90.44 87 ASN A CA 1
ATOM 687 C C . ASN A 1 87 ? -20.662 -2.250 35.594 1.00 90.44 87 ASN A C 1
ATOM 689 O O . ASN A 1 87 ? -19.668 -2.137 34.878 1.00 90.44 87 ASN A O 1
ATOM 693 N N . VAL A 1 88 ? -21.8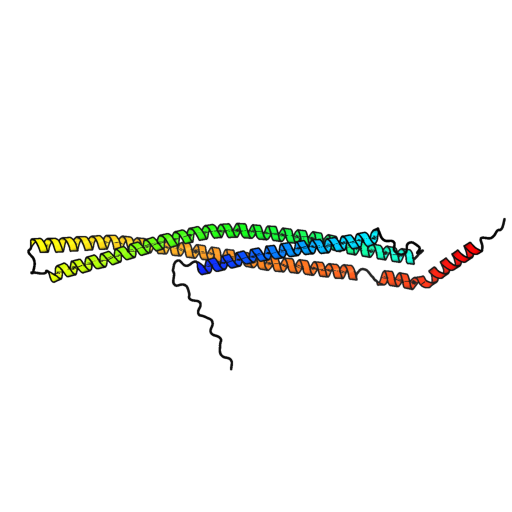99 -2.363 35.091 1.00 90.62 88 VAL A N 1
ATOM 694 C CA . VAL A 1 88 ? -22.190 -2.311 33.646 1.00 90.62 88 VAL A CA 1
ATOM 695 C C . VAL A 1 88 ? -21.713 -0.980 33.069 1.00 90.62 88 VAL A C 1
ATOM 697 O O . VAL A 1 88 ? -21.007 -0.950 32.062 1.00 90.62 88 VAL A O 1
ATOM 700 N N . GLY A 1 89 ? -22.025 0.129 33.748 1.00 93.69 89 GLY A N 1
ATOM 701 C CA . GLY A 1 89 ? -21.557 1.453 33.356 1.00 93.69 89 GLY A CA 1
ATOM 702 C C . GLY A 1 89 ? -20.031 1.537 33.238 1.00 93.69 89 GLY A C 1
ATOM 703 O O . GLY A 1 89 ? -19.535 2.039 32.231 1.00 93.69 89 GLY A O 1
ATOM 704 N N . GLN A 1 90 ? -19.282 0.993 34.204 1.00 94.25 90 GLN A N 1
ATOM 705 C CA . GLN A 1 90 ? -17.813 0.932 34.146 1.00 94.25 90 GLN A CA 1
ATOM 706 C C . GLN A 1 90 ? -17.304 0.091 32.968 1.00 94.25 90 GLN A C 1
ATOM 708 O O . GLN A 1 90 ? -16.352 0.500 32.303 1.00 94.25 90 GLN A O 1
ATOM 713 N N . GLY A 1 91 ? -17.957 -1.035 32.665 1.00 91.56 91 GLY A N 1
ATOM 714 C CA . GLY A 1 91 ? -17.622 -1.871 31.508 1.00 91.56 91 GLY A CA 1
ATOM 715 C C . GLY A 1 91 ? -17.699 -1.102 30.184 1.00 91.56 91 GLY A C 1
ATOM 716 O O . GLY A 1 91 ? -16.770 -1.160 29.377 1.00 91.56 91 GLY A O 1
ATOM 717 N N . HIS A 1 92 ? -18.744 -0.291 29.992 1.00 93.69 92 HIS A N 1
ATOM 718 C CA . HIS A 1 92 ? -18.871 0.568 28.806 1.00 93.69 92 HIS A CA 1
ATOM 719 C C . HIS A 1 92 ? -17.794 1.665 28.738 1.00 93.69 92 HIS A C 1
ATOM 721 O O . HIS A 1 92 ? -17.281 1.960 27.657 1.00 93.69 92 HIS A O 1
ATOM 727 N N . ILE A 1 93 ? -17.385 2.239 29.879 1.00 96.69 93 ILE A N 1
ATOM 728 C CA . ILE A 1 93 ? -16.259 3.191 29.924 1.00 96.69 93 ILE A CA 1
ATOM 729 C C . ILE A 1 93 ? -14.951 2.515 29.505 1.00 96.69 93 ILE A C 1
ATOM 731 O O . ILE A 1 93 ? -14.197 3.083 28.712 1.00 96.69 93 ILE A O 1
ATOM 735 N N . GLN A 1 94 ? -14.689 1.307 30.007 1.00 93.81 94 GLN A N 1
ATOM 736 C CA . GLN A 1 94 ? -13.497 0.542 29.651 1.00 93.81 94 GLN A CA 1
ATOM 737 C C . GLN A 1 94 ? -13.487 0.191 28.158 1.00 93.81 94 GLN A C 1
ATOM 739 O O . GLN A 1 94 ? -12.482 0.409 27.483 1.00 93.81 94 GLN A O 1
ATOM 744 N N . LEU A 1 95 ? -14.620 -0.255 27.610 1.00 92.12 95 LEU A N 1
ATOM 745 C CA . LEU A 1 95 ? -14.763 -0.514 26.177 1.00 92.12 95 LEU A CA 1
ATOM 746 C C . LEU A 1 95 ? -14.473 0.741 25.342 1.00 92.12 95 LEU A C 1
ATOM 748 O O . LEU A 1 95 ? -13.742 0.672 24.355 1.00 92.12 95 LEU A O 1
ATOM 752 N N . ALA A 1 96 ? -14.987 1.902 25.753 1.00 95.94 96 ALA A N 1
ATOM 753 C CA . ALA A 1 96 ? -14.709 3.165 25.076 1.00 95.94 96 ALA A CA 1
ATOM 754 C C . ALA A 1 96 ? -13.212 3.521 25.074 1.00 95.94 96 ALA A C 1
ATOM 756 O O . ALA A 1 96 ? -12.704 4.055 24.087 1.00 95.94 96 ALA A O 1
ATOM 757 N N . GLN A 1 97 ? -12.485 3.236 26.159 1.00 95.88 97 GLN A N 1
ATOM 758 C CA . GLN A 1 97 ? -11.030 3.422 26.210 1.00 95.88 97 GLN A CA 1
ATOM 759 C C . GLN A 1 97 ? -10.323 2.495 25.221 1.00 95.88 97 GLN A C 1
ATOM 761 O O . GLN A 1 97 ? -9.532 2.969 24.406 1.00 95.88 97 GLN A O 1
ATOM 766 N N . THR A 1 98 ? -10.673 1.208 25.209 1.00 93.38 98 THR A N 1
ATOM 767 C CA . THR A 1 98 ? -10.067 0.249 24.282 1.00 93.38 98 THR A CA 1
ATOM 768 C C . THR A 1 98 ? -10.333 0.604 22.818 1.00 93.38 98 THR A C 1
ATOM 770 O O . THR A 1 98 ? -9.423 0.543 21.998 1.00 93.38 98 THR A O 1
ATOM 773 N N . LEU A 1 99 ? -11.537 1.067 22.471 1.00 94.69 99 LEU A N 1
ATOM 774 C CA . LEU A 1 99 ? -11.839 1.518 21.106 1.00 94.69 99 LEU A CA 1
ATOM 775 C C . LEU A 1 99 ? -10.971 2.703 20.666 1.00 94.69 99 LEU A C 1
ATOM 777 O O . LEU A 1 99 ? -10.555 2.761 19.510 1.00 94.69 99 LEU A O 1
ATOM 781 N N . ARG A 1 100 ? -10.661 3.634 21.577 1.00 97.19 100 ARG A N 1
ATOM 782 C CA . ARG A 1 100 ? -9.746 4.751 21.287 1.00 97.19 100 ARG A CA 1
ATOM 783 C C . ARG A 1 100 ? -8.316 4.279 21.073 1.00 97.19 100 ARG A C 1
ATOM 785 O O . ARG A 1 100 ? -7.631 4.812 20.203 1.00 97.19 100 ARG A O 1
ATOM 792 N N . GLU A 1 101 ? -7.870 3.295 21.845 1.00 95.81 101 GLU A N 1
ATOM 793 C CA . GLU A 1 101 ? -6.556 2.677 21.660 1.00 95.81 101 GLU A CA 1
ATOM 794 C C . GLU A 1 101 ? -6.461 1.970 20.305 1.00 95.81 101 GLU A C 1
ATOM 796 O O . GLU A 1 101 ? -5.486 2.174 19.585 1.00 95.81 101 GLU A O 1
ATOM 801 N N . GLU A 1 102 ? -7.484 1.210 19.910 1.00 94.25 102 GLU A N 1
ATOM 802 C CA . GLU A 1 102 ? -7.539 0.568 18.591 1.00 94.25 102 GLU A CA 1
ATOM 803 C C . GLU A 1 102 ? -7.588 1.592 17.448 1.00 94.25 102 GLU A C 1
ATOM 805 O O . GLU A 1 102 ? -6.868 1.449 16.459 1.00 94.25 102 GLU A O 1
ATOM 810 N N . ALA A 1 103 ? -8.350 2.681 17.601 1.00 96.44 103 ALA A N 1
ATOM 811 C CA . ALA A 1 103 ? -8.351 3.776 16.631 1.00 96.44 103 ALA A CA 1
ATOM 812 C C . ALA A 1 103 ? -6.953 4.402 16.480 1.00 96.44 103 ALA A C 1
ATOM 814 O O . ALA A 1 103 ? -6.497 4.645 15.363 1.00 96.44 103 ALA A O 1
ATOM 815 N N . LYS A 1 104 ? -6.235 4.610 17.591 1.00 97.12 104 LYS A N 1
ATOM 816 C CA . LYS A 1 104 ? -4.858 5.119 17.567 1.00 97.12 104 LYS A CA 1
ATOM 817 C C . LYS A 1 104 ? -3.901 4.149 16.870 1.00 97.12 104 LYS A C 1
ATOM 819 O O . LYS A 1 104 ? -3.112 4.570 16.030 1.00 97.12 104 LYS A O 1
ATOM 824 N N . LYS A 1 105 ? -3.993 2.847 17.157 1.00 95.81 105 LYS A N 1
ATOM 825 C CA . LYS A 1 105 ? -3.174 1.836 16.470 1.00 95.81 105 LYS A CA 1
ATOM 826 C C . LYS A 1 105 ? -3.444 1.828 14.957 1.00 95.81 105 LYS A C 1
ATOM 828 O O . LYS A 1 105 ? -2.505 1.627 14.186 1.00 95.81 105 LYS A O 1
ATOM 833 N N . MET A 1 106 ? -4.692 2.050 14.530 1.00 96.69 106 MET A N 1
ATOM 834 C CA . MET A 1 106 ? -5.057 2.145 13.110 1.00 96.69 106 MET A CA 1
ATOM 835 C C . MET A 1 106 ? -4.442 3.388 12.451 1.00 96.69 106 MET A C 1
ATOM 837 O O . MET A 1 106 ? -3.933 3.310 11.331 1.00 96.69 106 MET A O 1
ATOM 841 N N . GLU A 1 107 ? -4.446 4.525 13.148 1.00 97.94 107 GLU A N 1
ATOM 842 C CA . GLU A 1 107 ? -3.774 5.752 12.709 1.00 97.94 107 GLU A CA 1
ATOM 843 C C . GLU A 1 107 ? -2.263 5.536 12.519 1.00 97.94 107 GLU A C 1
ATOM 845 O O . GLU A 1 107 ? -1.733 5.822 11.440 1.00 97.94 107 GLU A O 1
ATOM 850 N N . ASP A 1 108 ? -1.591 4.961 13.521 1.00 97.94 108 ASP A N 1
ATOM 851 C CA . ASP A 1 108 ? -0.153 4.674 13.488 1.00 97.94 108 ASP A CA 1
ATOM 852 C C . ASP A 1 108 ? 0.203 3.719 12.335 1.00 97.94 108 ASP A C 1
ATOM 854 O O . ASP A 1 108 ? 1.146 3.957 11.569 1.00 97.94 108 ASP A O 1
ATOM 858 N N . PHE A 1 109 ? -0.584 2.650 12.163 1.00 97.62 109 PHE A N 1
ATOM 859 C CA . PHE A 1 109 ? -0.444 1.707 11.055 1.00 97.62 109 PHE A CA 1
ATOM 860 C C . PHE A 1 109 ? -0.591 2.405 9.697 1.00 97.62 109 PHE A C 1
ATOM 862 O O . PHE A 1 109 ? 0.275 2.260 8.826 1.00 97.62 109 PHE A O 1
ATOM 869 N N . ARG A 1 110 ? -1.644 3.214 9.523 1.00 97.50 110 ARG A N 1
ATOM 870 C CA . ARG A 1 110 ? -1.913 3.948 8.281 1.00 97.50 110 ARG A CA 1
ATOM 871 C C . ARG A 1 110 ? -0.763 4.884 7.911 1.00 97.50 110 ARG A C 1
ATOM 873 O O . ARG A 1 110 ? -0.359 4.927 6.745 1.00 97.50 110 ARG A O 1
ATOM 880 N N . GLU A 1 111 ? -0.256 5.667 8.861 1.00 98.06 111 GLU A N 1
ATOM 881 C CA . GLU A 1 111 ? 0.819 6.623 8.576 1.00 98.06 111 GLU A CA 1
ATOM 882 C C . GLU A 1 111 ? 2.158 5.916 8.319 1.00 98.06 111 GLU A C 1
ATOM 884 O O . GLU A 1 111 ? 2.900 6.331 7.422 1.00 98.06 111 GLU A O 1
ATOM 889 N N . LYS A 1 112 ? 2.426 4.783 8.984 1.00 97.56 112 LYS A N 1
ATOM 890 C CA . LYS A 1 112 ? 3.579 3.923 8.670 1.00 97.56 112 LYS A CA 1
ATOM 891 C C . LYS A 1 112 ? 3.511 3.371 7.240 1.00 97.56 112 LYS A C 1
ATOM 893 O O . LYS A 1 112 ? 4.488 3.501 6.498 1.00 97.56 112 LYS A O 1
ATOM 898 N N . GLN A 1 113 ? 2.371 2.808 6.828 1.00 96.94 113 GLN A N 1
ATOM 899 C CA . GLN A 1 113 ? 2.192 2.298 5.459 1.00 96.94 113 GLN A CA 1
ATOM 900 C C . GLN A 1 113 ? 2.368 3.407 4.412 1.00 96.94 113 GLN A C 1
ATOM 902 O O . GLN A 1 113 ? 3.083 3.235 3.424 1.00 96.94 113 GLN A O 1
ATOM 907 N N . LYS A 1 114 ? 1.779 4.587 4.652 1.00 97.81 114 LYS A N 1
ATOM 908 C CA . LYS A 1 114 ? 1.933 5.767 3.785 1.00 97.81 114 LYS A CA 1
ATOM 909 C C . LYS A 1 114 ? 3.402 6.154 3.606 1.00 97.81 114 LYS A C 1
ATOM 911 O O . LYS A 1 114 ? 3.815 6.422 2.478 1.00 97.81 114 LYS A O 1
ATOM 916 N N . LEU A 1 115 ? 4.184 6.192 4.688 1.00 98.00 115 LEU A N 1
ATOM 917 C CA . LEU A 1 115 ? 5.600 6.556 4.633 1.00 98.00 115 LEU A CA 1
ATOM 918 C C . LEU A 1 115 ? 6.409 5.561 3.791 1.00 98.00 115 LEU A C 1
ATOM 920 O O . LEU A 1 115 ? 7.207 5.979 2.954 1.00 98.00 115 LEU A O 1
ATOM 924 N N . HIS A 1 116 ? 6.208 4.256 3.990 1.00 97.25 116 HIS A N 1
ATOM 925 C CA . HIS A 1 116 ? 6.930 3.242 3.220 1.00 97.25 116 HIS A CA 1
ATOM 926 C C . HIS A 1 116 ? 6.522 3.237 1.746 1.00 97.25 116 HIS A C 1
ATOM 928 O O . HIS A 1 116 ? 7.394 3.260 0.880 1.00 97.25 116 HIS A O 1
ATOM 934 N N . ARG A 1 117 ? 5.219 3.311 1.451 1.00 97.62 117 ARG A N 1
ATOM 935 C CA . ARG A 1 117 ? 4.721 3.396 0.073 1.00 97.62 117 ARG A CA 1
ATOM 936 C C . ARG A 1 117 ? 5.306 4.601 -0.664 1.00 97.62 117 ARG A C 1
ATOM 938 O O . ARG A 1 117 ? 5.767 4.4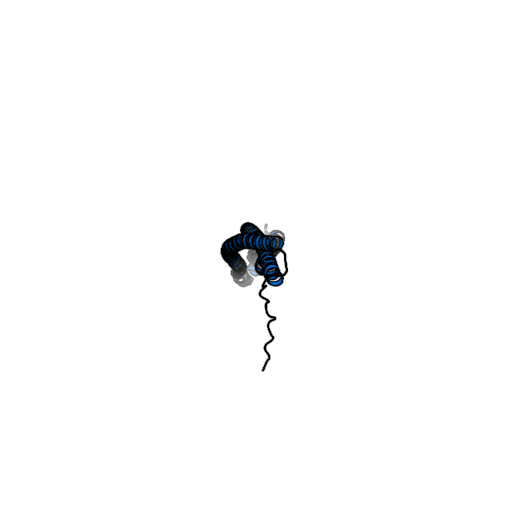52 -1.789 1.00 97.62 117 ARG A O 1
ATOM 945 N N . LYS A 1 118 ? 5.379 5.771 -0.014 1.00 97.81 118 LYS A N 1
ATOM 946 C CA . LYS A 1 118 ? 5.972 6.983 -0.606 1.00 97.81 118 LYS A CA 1
ATOM 947 C C . LYS A 1 118 ? 7.442 6.816 -0.995 1.00 97.81 118 LYS A C 1
ATOM 949 O O . LYS A 1 118 ? 7.853 7.379 -2.003 1.00 97.81 118 LYS A O 1
ATOM 954 N N . LYS A 1 119 ? 8.227 6.036 -0.244 1.00 97.94 119 LYS A N 1
ATOM 955 C CA . LYS A 1 119 ? 9.623 5.736 -0.610 1.00 97.94 119 LYS A CA 1
ATOM 956 C C . LYS A 1 119 ? 9.702 4.938 -1.913 1.00 97.94 119 LYS A C 1
ATOM 958 O O . LYS A 1 119 ? 10.498 5.284 -2.778 1.00 97.94 119 LYS A O 1
ATOM 963 N N . ILE A 1 120 ? 8.852 3.923 -2.067 1.00 98.00 120 ILE A N 1
ATOM 964 C CA . ILE A 1 120 ? 8.793 3.113 -3.292 1.00 98.00 120 ILE A CA 1
ATOM 965 C C . ILE A 1 120 ? 8.256 3.936 -4.470 1.00 98.00 120 ILE A C 1
ATOM 967 O O . ILE A 1 120 ? 8.817 3.865 -5.560 1.00 98.00 120 ILE A O 1
ATOM 971 N N . GLU A 1 121 ? 7.241 4.781 -4.245 1.00 97.62 121 GLU A N 1
ATOM 972 C CA . GLU A 1 121 ? 6.710 5.692 -5.271 1.00 97.62 121 GLU A CA 1
ATOM 973 C C . GLU A 1 121 ? 7.805 6.594 -5.864 1.00 97.62 121 GLU A C 1
ATOM 975 O O . GLU A 1 121 ? 7.873 6.740 -7.082 1.00 97.62 121 GLU A O 1
ATOM 980 N N . LEU A 1 122 ? 8.694 7.146 -5.028 1.00 98.25 122 LEU A N 1
ATOM 981 C CA . LEU A 1 122 ? 9.803 7.994 -5.482 1.00 98.25 122 LEU A CA 1
ATOM 982 C C . LEU A 1 122 ? 10.827 7.229 -6.333 1.00 98.25 122 LEU A C 1
ATOM 984 O O . LEU A 1 122 ? 11.295 7.752 -7.345 1.00 98.25 122 LEU A O 1
ATOM 988 N N . ILE A 1 123 ? 11.165 5.996 -5.940 1.00 98.00 123 ILE A N 1
ATOM 989 C CA . ILE A 1 123 ? 12.080 5.134 -6.706 1.00 98.00 123 ILE A CA 1
ATOM 990 C C . ILE A 1 123 ? 11.469 4.840 -8.078 1.00 98.00 123 ILE A C 1
ATOM 992 O O . ILE A 1 123 ? 12.095 5.085 -9.108 1.00 98.00 123 ILE A O 1
ATOM 996 N N . MET A 1 124 ? 10.212 4.395 -8.103 1.00 98.12 124 MET A N 1
ATOM 997 C CA . MET A 1 124 ? 9.517 4.060 -9.344 1.00 98.12 124 MET A CA 1
ATOM 998 C C . MET A 1 124 ? 9.319 5.274 -10.254 1.00 98.12 124 MET A C 1
ATOM 1000 O O . MET A 1 124 ? 9.458 5.150 -11.470 1.00 98.12 124 MET A O 1
ATOM 1004 N N . GLU A 1 125 ? 9.061 6.461 -9.700 1.00 97.81 125 GLU A N 1
ATOM 1005 C CA . GLU A 1 125 ? 8.989 7.701 -10.476 1.00 97.81 125 GLU A CA 1
ATOM 1006 C C . GLU A 1 125 ? 10.321 8.007 -11.180 1.00 97.81 125 GLU A C 1
ATOM 1008 O O . GLU A 1 125 ? 10.329 8.350 -12.367 1.00 97.81 125 GLU A O 1
ATOM 1013 N N . ALA A 1 126 ? 11.452 7.850 -10.485 1.00 98.06 126 ALA A N 1
ATOM 1014 C CA . ALA A 1 126 ? 12.777 8.050 -11.067 1.00 98.06 126 ALA A CA 1
ATOM 1015 C C . ALA A 1 126 ? 13.070 7.035 -12.185 1.00 98.06 126 ALA A C 1
ATOM 1017 O O . ALA A 1 126 ? 13.488 7.426 -13.280 1.00 98.06 126 ALA A O 1
ATOM 1018 N N . ILE A 1 127 ? 12.779 5.752 -11.948 1.00 97.44 127 ILE A N 1
ATOM 1019 C CA . ILE A 1 127 ? 12.953 4.681 -12.936 1.00 97.44 127 ILE A CA 1
ATOM 1020 C C . ILE A 1 127 ? 12.073 4.927 -14.174 1.00 97.44 127 ILE A C 1
ATOM 1022 O O . ILE A 1 127 ? 12.565 4.861 -15.303 1.00 97.44 127 ILE A O 1
ATOM 1026 N N . HIS A 1 128 ? 10.792 5.272 -13.999 1.00 97.19 128 HIS A N 1
ATOM 1027 C CA . HIS A 1 128 ? 9.893 5.580 -15.117 1.00 97.19 128 HIS A CA 1
ATOM 1028 C C . HIS A 1 128 ? 10.378 6.789 -15.928 1.00 97.19 128 HIS A C 1
ATOM 1030 O O . HIS A 1 128 ? 10.364 6.747 -17.161 1.00 97.19 128 HIS A O 1
ATOM 1036 N N . LYS A 1 129 ? 10.861 7.852 -15.269 1.00 96.81 129 LYS A N 1
ATOM 1037 C CA . LYS A 1 129 ? 11.446 9.018 -15.955 1.00 96.81 129 LYS A CA 1
ATOM 1038 C C . LYS A 1 129 ? 12.686 8.638 -16.763 1.00 96.81 129 LYS A C 1
ATOM 1040 O O . LYS A 1 129 ? 12.790 9.051 -17.919 1.00 96.81 129 LYS A O 1
ATOM 1045 N N . ASN A 1 130 ? 13.591 7.840 -16.191 1.00 97.00 130 ASN A N 1
ATOM 1046 C CA . ASN A 1 130 ? 14.798 7.377 -16.879 1.00 97.00 130 ASN A CA 1
ATOM 1047 C C . ASN A 1 130 ? 14.448 6.522 -18.109 1.00 97.00 130 ASN A C 1
ATOM 1049 O O . ASN A 1 130 ? 14.901 6.818 -19.217 1.00 97.00 130 ASN A O 1
ATOM 1053 N N . ARG A 1 131 ? 13.554 5.537 -17.945 1.00 96.38 131 ARG A N 1
ATOM 1054 C CA . ARG A 1 131 ? 13.035 4.699 -19.038 1.00 96.38 131 ARG A CA 1
ATOM 1055 C C . ARG A 1 131 ? 12.446 5.541 -20.168 1.00 96.38 131 ARG A C 1
ATOM 1057 O O . ARG A 1 131 ? 12.807 5.357 -21.327 1.00 96.38 131 ARG A O 1
ATOM 1064 N N . ASN A 1 132 ? 11.585 6.504 -19.842 1.00 96.00 132 ASN A N 1
ATOM 1065 C CA . ASN A 1 132 ? 10.914 7.337 -20.842 1.00 96.00 132 ASN A CA 1
ATOM 1066 C C . ASN A 1 132 ? 11.889 8.271 -21.573 1.00 96.00 132 ASN A C 1
ATOM 1068 O O . ASN A 1 132 ? 11.757 8.483 -22.780 1.00 96.00 132 ASN A O 1
ATOM 1072 N N . LEU A 1 133 ? 12.877 8.827 -20.866 1.00 96.38 133 LEU A N 1
ATOM 1073 C CA . LEU A 1 133 ? 13.928 9.644 -21.474 1.00 96.38 133 LEU A CA 1
ATOM 1074 C C . LEU A 1 133 ? 14.735 8.835 -22.496 1.00 96.38 133 LEU A C 1
ATOM 1076 O O . LEU A 1 133 ? 15.017 9.315 -23.594 1.00 96.38 133 LEU A O 1
ATOM 1080 N N . GLN A 1 134 ? 15.098 7.610 -22.137 1.00 96.94 134 GLN A N 1
ATOM 1081 C CA . GLN A 1 134 ? 15.984 6.769 -22.940 1.00 96.94 134 GLN A CA 1
ATOM 1082 C C . GLN A 1 134 ? 15.247 6.134 -24.114 1.00 96.94 134 GLN A C 1
ATOM 1084 O O . GLN A 1 134 ? 15.794 6.056 -25.214 1.00 96.94 134 GLN A O 1
ATOM 1089 N N . TYR A 1 135 ? 13.960 5.836 -23.936 1.00 96.31 135 TYR A N 1
ATOM 1090 C CA . TYR A 1 135 ? 13.071 5.485 -25.033 1.00 96.31 135 TYR A CA 1
ATOM 1091 C C . TYR A 1 135 ? 13.011 6.602 -26.085 1.00 96.31 135 TYR A C 1
ATOM 1093 O O . TYR A 1 135 ? 13.233 6.348 -27.267 1.00 96.31 135 TYR A O 1
ATOM 1101 N N . LYS A 1 136 ? 12.809 7.864 -25.670 1.00 96.19 136 LYS A N 1
ATOM 1102 C CA . LYS A 1 136 ? 12.799 9.014 -26.596 1.00 96.19 136 LYS A CA 1
ATOM 1103 C C . LYS A 1 136 ? 14.120 9.160 -27.357 1.00 96.19 136 LYS A C 1
ATOM 1105 O O . LYS A 1 136 ? 14.091 9.345 -28.570 1.00 96.19 136 LYS A O 1
ATOM 1110 N N . LYS A 1 137 ? 15.262 9.040 -26.668 1.00 96.50 137 LYS A N 1
ATOM 1111 C CA . LYS A 1 137 ? 16.596 9.079 -27.299 1.00 96.50 137 LYS A CA 1
ATOM 1112 C C . LYS A 1 137 ? 16.776 7.961 -28.327 1.00 96.50 137 LYS A C 1
ATOM 1114 O O . LYS A 1 137 ? 17.237 8.220 -29.433 1.00 96.50 137 LYS A O 1
ATOM 1119 N N . THR A 1 138 ? 16.359 6.744 -27.985 1.00 97.31 138 THR A N 1
ATOM 1120 C CA . THR A 1 138 ? 16.455 5.576 -28.871 1.00 97.31 138 THR A CA 1
ATOM 1121 C C . THR A 1 138 ? 15.585 5.743 -30.113 1.00 97.31 138 THR A C 1
ATOM 1123 O O . THR A 1 138 ? 16.035 5.469 -31.223 1.00 97.31 138 THR A O 1
ATOM 1126 N N . MET A 1 139 ? 14.361 6.255 -29.951 1.00 96.69 139 MET A N 1
ATOM 1127 C CA . MET A 1 139 ? 13.467 6.533 -31.076 1.00 96.69 139 MET A CA 1
ATOM 1128 C C . MET A 1 139 ? 14.011 7.622 -32.004 1.00 96.69 139 MET A C 1
ATOM 1130 O O . MET A 1 139 ? 13.815 7.537 -33.214 1.00 96.69 139 MET A O 1
ATOM 1134 N N . GLU A 1 140 ? 14.715 8.619 -31.469 1.00 97.31 140 GLU A N 1
ATOM 1135 C CA . GLU A 1 140 ? 15.357 9.648 -32.287 1.00 97.31 140 GLU A CA 1
ATOM 1136 C C . GLU A 1 140 ? 16.575 9.106 -33.048 1.00 97.31 140 GLU A C 1
ATOM 1138 O O . GLU A 1 140 ? 16.690 9.318 -34.254 1.00 97.31 140 GLU A O 1
ATOM 1143 N N . ALA A 1 141 ? 17.431 8.321 -32.384 1.00 97.75 141 ALA A N 1
ATOM 1144 C CA . ALA A 1 141 ? 18.549 7.640 -33.037 1.00 97.75 141 ALA A CA 1
ATOM 1145 C C . ALA A 1 141 ? 18.068 6.712 -34.168 1.00 97.75 141 ALA A C 1
ATOM 1147 O O . ALA A 1 141 ? 18.647 6.714 -35.254 1.00 97.75 141 ALA A O 1
ATOM 1148 N N . LYS A 1 142 ? 16.955 5.994 -33.948 1.00 97.81 142 LYS A N 1
ATOM 1149 C CA . LYS A 1 142 ? 16.298 5.167 -34.968 1.00 97.81 142 LYS A CA 1
ATOM 1150 C C . LYS A 1 142 ? 15.880 5.988 -36.187 1.00 97.81 142 LYS A C 1
ATOM 1152 O O . LYS A 1 142 ? 16.207 5.619 -37.310 1.00 97.81 142 LYS A O 1
ATOM 1157 N N . ARG A 1 143 ? 15.179 7.109 -35.979 1.00 98.06 143 ARG A N 1
ATOM 1158 C CA . ARG A 1 143 ? 14.723 7.984 -37.075 1.00 98.06 143 ARG A CA 1
ATOM 1159 C C . ARG A 1 143 ? 15.887 8.542 -37.884 1.00 98.06 143 ARG A C 1
ATOM 1161 O O . ARG A 1 143 ? 15.802 8.597 -39.110 1.00 98.06 143 ARG A O 1
ATOM 1168 N N . LEU A 1 144 ? 16.962 8.950 -37.208 1.00 98.00 144 LEU A N 1
ATOM 1169 C CA . LEU A 1 144 ? 18.159 9.462 -37.867 1.00 98.00 144 LEU A CA 1
ATOM 1170 C C . LEU A 1 144 ? 18.833 8.375 -38.711 1.00 98.00 144 LEU A C 1
ATOM 1172 O O . LEU A 1 144 ? 19.148 8.628 -39.871 1.00 98.00 144 LEU A O 1
ATOM 1176 N N . TYR A 1 145 ? 18.996 7.169 -38.163 1.00 98.31 145 TYR A N 1
ATOM 1177 C CA . TYR A 1 145 ? 19.501 6.010 -38.900 1.00 98.31 145 TYR A CA 1
ATOM 1178 C C . TYR A 1 145 ? 18.642 5.707 -40.139 1.00 98.31 145 TYR A C 1
ATOM 1180 O O . TYR A 1 145 ? 19.160 5.635 -41.251 1.00 98.31 145 TYR A O 1
ATOM 1188 N N . GLU A 1 146 ? 17.317 5.636 -39.983 1.00 98.06 146 GLU A N 1
ATOM 1189 C CA . GLU A 1 146 ? 16.384 5.406 -41.095 1.00 98.06 146 GLU A CA 1
ATOM 1190 C C . GLU A 1 146 ? 16.473 6.497 -42.173 1.00 98.06 146 GLU A C 1
ATOM 1192 O O . GLU A 1 146 ? 16.346 6.204 -43.363 1.00 98.06 146 GLU A O 1
ATOM 1197 N N . GLN A 1 147 ? 16.704 7.756 -41.783 1.00 97.94 147 GLN A N 1
ATOM 1198 C CA . GLN A 1 147 ? 16.952 8.840 -42.733 1.00 97.94 147 GLN A CA 1
ATOM 1199 C C . GLN A 1 147 ? 18.274 8.644 -43.481 1.00 97.94 147 GLN A C 1
ATOM 1201 O O . GLN A 1 147 ? 18.299 8.809 -44.697 1.00 97.94 147 GLN A O 1
ATOM 1206 N N . ARG A 1 148 ? 19.355 8.246 -42.799 1.00 97.75 148 ARG A N 1
ATOM 1207 C CA . ARG A 1 148 ? 20.645 7.979 -43.459 1.00 97.75 148 ARG A CA 1
ATOM 1208 C C . ARG A 1 148 ? 20.593 6.791 -44.410 1.00 97.75 148 ARG A C 1
ATOM 1210 O O . ARG A 1 148 ? 21.245 6.845 -45.451 1.00 97.75 148 ARG A O 1
ATOM 1217 N N . CYS A 1 149 ? 19.782 5.774 -44.117 1.00 97.62 149 CYS A N 1
ATOM 1218 C CA . CYS A 1 149 ? 19.508 4.693 -45.065 1.00 97.62 149 CYS A CA 1
ATOM 1219 C C . CYS A 1 149 ? 18.912 5.242 -46.370 1.00 97.62 149 CYS A C 1
ATOM 1221 O O . CYS A 1 149 ? 19.422 4.940 -47.448 1.00 97.62 149 CYS A O 1
ATOM 1223 N N . ARG A 1 150 ? 17.899 6.118 -46.273 1.00 98.00 150 ARG A N 1
ATOM 1224 C CA . ARG A 1 150 ? 17.289 6.769 -47.446 1.00 98.00 150 ARG A CA 1
ATOM 1225 C C . ARG A 1 150 ? 18.286 7.638 -48.213 1.00 98.00 150 ARG A C 1
ATOM 1227 O O . ARG A 1 150 ? 18.381 7.503 -49.428 1.00 98.00 150 ARG A O 1
ATOM 1234 N N . ASP A 1 151 ? 19.066 8.470 -47.517 1.00 96.69 151 ASP A N 1
ATOM 1235 C CA . ASP A 1 151 ? 20.076 9.342 -48.138 1.00 96.69 151 ASP A CA 1
ATOM 1236 C C . ASP A 1 151 ? 21.112 8.529 -48.942 1.00 96.69 151 ASP A C 1
ATOM 1238 O O . ASP A 1 151 ? 21.510 8.920 -50.045 1.00 96.69 151 ASP A O 1
ATOM 1242 N N . LYS A 1 152 ? 21.554 7.388 -48.392 1.00 97.19 152 LYS A N 1
ATOM 1243 C CA . LYS A 1 152 ? 22.477 6.459 -49.056 1.00 97.19 152 LYS A CA 1
ATOM 1244 C C . LYS A 1 152 ? 21.823 5.841 -50.291 1.00 97.19 152 LYS A C 1
ATOM 1246 O O . LYS A 1 152 ? 22.448 5.834 -51.351 1.00 97.19 152 LYS A O 1
ATOM 1251 N N . ASP A 1 153 ? 20.590 5.347 -50.188 1.00 97.12 153 ASP A N 1
ATOM 1252 C CA . ASP A 1 153 ? 19.895 4.715 -51.317 1.00 97.12 153 ASP A CA 1
ATOM 1253 C C . ASP A 1 153 ? 19.631 5.719 -52.455 1.00 97.12 153 ASP A C 1
ATOM 1255 O O . ASP A 1 153 ? 19.810 5.394 -53.631 1.00 97.12 153 ASP A O 1
ATOM 1259 N N . GLU A 1 154 ? 19.292 6.969 -52.131 1.00 96.38 154 GLU A N 1
ATOM 1260 C CA . GLU A 1 154 ? 19.183 8.058 -53.108 1.00 96.38 154 GLU A CA 1
ATOM 1261 C C . GLU A 1 154 ? 20.525 8.366 -53.788 1.00 96.38 154 GLU A C 1
ATOM 1263 O O . GLU A 1 154 ? 20.576 8.550 -55.008 1.00 96.38 154 GLU A O 1
ATOM 1268 N N . ALA A 1 155 ? 21.626 8.402 -53.027 1.00 95.19 155 ALA A N 1
ATOM 1269 C CA . ALA A 1 155 ? 22.963 8.616 -53.576 1.00 95.19 155 ALA A CA 1
ATOM 1270 C C . ALA A 1 155 ? 23.396 7.468 -54.507 1.00 95.19 155 ALA A C 1
ATOM 1272 O O . ALA A 1 155 ? 23.952 7.729 -55.576 1.00 95.19 155 ALA A O 1
ATOM 1273 N N . GLU A 1 156 ? 23.098 6.214 -54.153 1.00 95.12 156 GLU A N 1
ATOM 1274 C CA . GLU A 1 156 ? 23.357 5.048 -55.009 1.00 95.12 156 GLU A CA 1
ATOM 1275 C C . GLU A 1 156 ? 22.543 5.103 -56.300 1.00 95.12 156 GLU A C 1
ATOM 1277 O O . GLU A 1 156 ? 23.091 4.942 -57.393 1.00 95.12 156 GLU A O 1
ATOM 1282 N N . GLN A 1 157 ? 21.248 5.410 -56.207 1.00 95.12 157 GLN A N 1
ATOM 1283 C CA . GLN A 1 157 ? 20.408 5.586 -57.389 1.00 95.12 157 GLN A CA 1
ATOM 1284 C C . GLN A 1 157 ? 20.901 6.732 -58.278 1.00 95.12 157 GLN A C 1
ATOM 1286 O O . GLN A 1 157 ? 20.879 6.601 -59.501 1.00 95.12 157 GLN A O 1
ATOM 1291 N N . ALA A 1 158 ? 21.364 7.843 -57.700 1.00 93.12 158 ALA A N 1
ATOM 1292 C CA . ALA A 1 158 ? 21.918 8.957 -58.463 1.00 93.12 158 ALA A CA 1
ATOM 1293 C C . ALA A 1 158 ? 23.186 8.552 -59.231 1.00 93.12 158 ALA A C 1
ATOM 1295 O O . ALA A 1 158 ? 23.325 8.928 -60.396 1.00 93.12 158 ALA A O 1
ATOM 1296 N N . VAL A 1 159 ? 24.073 7.756 -58.622 1.00 93.19 159 VAL A N 1
ATOM 1297 C CA . VAL A 1 159 ? 25.245 7.182 -59.305 1.00 93.19 159 VAL A CA 1
ATOM 1298 C C . VAL A 1 159 ? 24.810 6.281 -60.465 1.00 93.19 159 VAL A C 1
ATOM 1300 O O . VAL A 1 159 ? 25.305 6.450 -61.577 1.00 93.19 159 VAL A O 1
ATOM 1303 N N . HIS A 1 160 ? 23.851 5.376 -60.244 1.00 91.62 160 HIS A N 1
ATOM 1304 C CA . HIS A 1 160 ? 23.377 4.454 -61.282 1.00 91.62 160 HIS A CA 1
ATOM 1305 C C . HIS A 1 160 ? 22.680 5.157 -62.452 1.00 91.62 160 HIS A C 1
ATOM 1307 O O . HIS A 1 160 ? 22.970 4.854 -63.606 1.00 91.62 160 HIS A O 1
ATOM 1313 N N . ARG A 1 161 ? 21.785 6.115 -62.180 1.00 92.38 161 ARG A N 1
ATOM 1314 C CA . ARG A 1 161 ? 21.032 6.829 -63.226 1.00 92.38 161 ARG A CA 1
ATOM 1315 C C . ARG A 1 161 ? 21.914 7.720 -64.096 1.00 92.38 161 ARG A C 1
ATOM 1317 O O . ARG A 1 161 ? 21.585 7.926 -65.253 1.00 92.38 161 ARG A O 1
ATOM 1324 N N . ASN A 1 162 ? 23.003 8.259 -63.547 1.00 87.56 162 ASN A N 1
ATOM 1325 C CA . ASN A 1 162 ? 23.919 9.150 -64.265 1.00 87.56 162 ASN A CA 1
ATOM 1326 C C . ASN A 1 162 ? 25.123 8.410 -64.872 1.00 87.56 162 ASN A C 1
ATOM 1328 O O . ASN A 1 162 ? 26.032 9.054 -65.402 1.00 87.56 162 ASN A O 1
ATOM 1332 N N . ALA A 1 163 ? 25.152 7.075 -64.805 1.00 83.81 163 ALA A N 1
ATOM 1333 C CA . ALA A 1 163 ? 26.229 6.276 -65.371 1.00 83.81 163 ALA A CA 1
ATOM 1334 C C . ALA A 1 163 ? 26.388 6.579 -66.872 1.00 83.81 163 ALA A C 1
ATOM 1336 O O . ALA A 1 163 ? 25.444 6.438 -67.644 1.00 83.81 163 ALA A O 1
ATOM 1337 N N . ASN A 1 164 ? 27.586 7.010 -67.277 1.00 80.44 164 ASN A N 1
ATOM 1338 C CA . ASN A 1 164 ? 27.941 7.386 -68.654 1.00 80.44 164 ASN A CA 1
ATOM 1339 C C . ASN A 1 164 ? 27.181 8.599 -69.245 1.00 80.44 164 ASN A C 1
ATOM 1341 O O . ASN A 1 164 ? 27.343 8.884 -70.428 1.00 80.44 164 ASN A O 1
ATOM 1345 N N . LEU A 1 165 ? 26.382 9.326 -68.448 1.00 81.94 165 LEU A N 1
ATOM 1346 C CA . LEU A 1 165 ? 25.610 10.503 -68.893 1.00 81.94 165 LEU A CA 1
ATOM 1347 C C . LEU A 1 165 ? 26.207 11.846 -68.446 1.00 81.94 165 LEU A C 1
ATOM 1349 O O . LEU A 1 165 ? 25.779 12.900 -68.912 1.00 81.94 165 LEU A O 1
ATOM 1353 N N . VAL A 1 166 ? 27.175 11.827 -67.531 1.00 88.38 166 VAL A N 1
ATOM 1354 C CA . VAL A 1 166 ? 27.779 13.028 -66.938 1.00 88.38 166 VAL A CA 1
ATOM 1355 C C . VAL A 1 166 ? 29.280 13.083 -67.204 1.00 88.38 166 VAL A C 1
ATOM 1357 O O . VAL A 1 166 ? 29.913 12.074 -67.503 1.00 88.38 166 VAL A O 1
ATOM 1360 N N . THR A 1 167 ? 29.872 14.273 -67.077 1.00 89.75 167 THR A N 1
ATOM 1361 C CA . THR A 1 167 ? 31.329 14.437 -67.219 1.00 89.75 167 THR A CA 1
ATOM 1362 C C . THR A 1 167 ? 32.084 13.687 -66.118 1.00 89.75 167 THR A C 1
ATOM 1364 O O . THR A 1 167 ? 31.580 13.537 -65.004 1.00 89.75 167 THR A O 1
ATOM 1367 N N . GLN A 1 168 ? 33.334 13.297 -66.380 1.00 86.44 168 GLN A N 1
ATOM 1368 C CA . GLN A 1 168 ? 34.185 12.595 -65.408 1.00 86.44 168 GLN A CA 1
ATOM 1369 C C . GLN A 1 168 ? 34.261 13.322 -64.050 1.00 86.44 168 GLN A C 1
ATOM 1371 O O . GLN A 1 168 ? 34.058 12.719 -62.999 1.00 86.44 168 GLN A O 1
ATOM 1376 N N . LYS A 1 169 ? 34.412 14.653 -64.065 1.00 89.25 169 LYS A N 1
ATOM 1377 C CA . LYS A 1 169 ? 34.434 15.488 -62.850 1.00 89.25 169 LYS A CA 1
ATOM 1378 C C . LYS A 1 169 ? 33.105 15.481 -62.078 1.00 89.25 169 LYS A C 1
ATOM 1380 O O . LYS A 1 169 ? 33.088 15.633 -60.859 1.00 89.25 169 LYS A O 1
ATOM 1385 N N . GLN A 1 170 ? 31.968 15.359 -62.766 1.00 89.62 170 GLN A N 1
ATOM 1386 C CA . GLN A 1 170 ? 30.650 15.235 -62.126 1.00 89.62 170 GLN A CA 1
ATOM 1387 C C . GLN A 1 170 ? 30.434 13.824 -61.570 1.00 89.62 170 GLN A C 1
ATOM 1389 O O . GLN A 1 170 ? 29.864 13.679 -60.491 1.00 89.62 170 GLN A O 1
ATOM 1394 N N . GLN A 1 171 ? 30.940 12.805 -62.262 1.00 89.12 171 GLN A N 1
ATOM 1395 C CA . GLN A 1 171 ? 30.900 11.417 -61.814 1.00 89.12 171 GLN A CA 1
ATOM 1396 C C . GLN A 1 171 ? 31.703 11.219 -60.518 1.00 89.12 171 GLN A C 1
ATOM 1398 O O . GLN A 1 171 ? 31.195 10.630 -59.566 1.00 89.12 171 GLN A O 1
ATOM 1403 N N . GLU A 1 172 ? 32.902 11.800 -60.426 1.00 91.69 172 GLU A N 1
ATOM 1404 C CA . GLU A 1 172 ? 33.717 11.807 -59.200 1.00 91.69 172 GLU A CA 1
ATOM 1405 C C . GLU A 1 172 ? 32.976 12.435 -58.010 1.00 91.69 172 GLU A C 1
ATOM 1407 O O . GLU A 1 172 ? 33.001 11.896 -56.903 1.00 91.69 172 GLU A O 1
ATOM 1412 N N . LYS A 1 173 ? 32.247 13.541 -58.228 1.00 93.12 173 LYS A N 1
ATOM 1413 C CA . LYS A 1 173 ? 31.426 14.173 -57.180 1.00 93.12 173 LYS A CA 1
ATOM 1414 C C . LYS A 1 173 ? 30.303 13.262 -56.679 1.00 93.12 173 LYS A C 1
ATOM 1416 O O . LYS A 1 173 ? 30.022 13.264 -55.481 1.00 93.12 173 LYS A O 1
ATOM 1421 N N . LEU A 1 174 ? 29.658 12.503 -57.568 1.00 93.19 174 LEU A N 1
ATOM 1422 C CA . LEU A 1 174 ? 28.612 11.549 -57.185 1.00 93.19 174 LEU A CA 1
ATOM 1423 C C . LEU A 1 174 ? 29.189 10.399 -56.349 1.00 93.19 174 LEU A C 1
ATOM 1425 O O . LEU A 1 174 ? 28.619 10.063 -55.312 1.00 93.19 174 LEU A O 1
ATOM 1429 N N . PHE A 1 175 ? 30.349 9.857 -56.737 1.00 94.31 175 PHE A N 1
ATOM 1430 C CA . PHE A 1 175 ? 31.042 8.834 -55.948 1.00 94.31 175 PHE A CA 1
ATOM 1431 C C . PHE A 1 175 ? 31.505 9.352 -54.583 1.00 94.31 175 PHE A C 1
ATOM 1433 O O . PHE A 1 175 ? 31.343 8.652 -53.585 1.00 94.31 175 PHE A O 1
ATOM 1440 N N . LEU A 1 176 ? 32.009 10.588 -54.507 1.00 95.56 176 LEU A N 1
ATOM 1441 C CA . LEU A 1 176 ? 32.379 11.210 -53.235 1.00 95.56 176 LEU A CA 1
ATOM 1442 C C . LEU A 1 176 ? 31.163 11.375 -52.310 1.00 95.56 176 LEU A C 1
ATOM 1444 O O . LEU A 1 176 ? 31.238 11.027 -51.133 1.00 95.56 176 LEU A O 1
ATOM 1448 N N . LYS A 1 177 ? 30.026 11.852 -52.836 1.00 95.31 177 LYS A N 1
ATOM 1449 C CA . LYS A 1 177 ? 28.774 11.971 -52.069 1.00 95.31 177 LYS A CA 1
ATOM 1450 C C . LYS A 1 177 ? 28.268 10.605 -51.592 1.00 95.31 177 LYS A C 1
ATOM 1452 O O . LYS A 1 177 ? 27.808 10.479 -50.457 1.00 95.31 177 LYS A O 1
ATOM 1457 N N . LEU A 1 178 ? 28.377 9.572 -52.428 1.00 95.88 178 LEU A N 1
ATOM 1458 C CA . LEU A 1 178 ? 28.038 8.206 -52.038 1.00 95.88 178 LEU A CA 1
ATOM 1459 C C . LEU A 1 178 ? 28.947 7.695 -50.907 1.00 95.88 178 LEU A C 1
ATOM 1461 O O . LEU A 1 178 ? 28.461 7.136 -49.930 1.00 95.88 178 LEU A O 1
ATOM 1465 N N . ALA A 1 179 ? 30.258 7.925 -50.992 1.00 96.50 179 ALA A N 1
ATOM 1466 C CA . ALA A 1 179 ? 31.186 7.544 -49.928 1.00 96.50 179 ALA A CA 1
ATOM 1467 C C . ALA A 1 179 ? 30.874 8.267 -48.602 1.00 96.50 179 ALA A C 1
ATOM 1469 O O . ALA A 1 179 ? 30.846 7.639 -47.545 1.00 96.50 179 ALA A O 1
ATOM 1470 N N . GLN A 1 180 ? 30.564 9.567 -48.656 1.00 96.81 180 GLN A N 1
ATOM 1471 C CA . GLN A 1 180 ? 30.176 10.357 -47.480 1.00 96.81 180 GLN A CA 1
ATOM 1472 C C . GLN A 1 180 ? 28.876 9.860 -46.837 1.00 96.81 180 GLN A C 1
ATOM 1474 O O . GLN A 1 180 ? 28.802 9.744 -45.617 1.00 96.81 180 GLN A O 1
ATOM 1479 N N . THR A 1 181 ? 27.854 9.550 -47.640 1.00 96.44 181 THR A N 1
ATOM 1480 C CA . THR A 1 181 ? 26.575 9.025 -47.128 1.00 96.44 181 THR A CA 1
ATOM 1481 C C . THR A 1 181 ? 26.723 7.628 -46.526 1.00 96.44 181 THR A C 1
ATOM 1483 O O . THR A 1 181 ? 26.117 7.366 -45.491 1.00 96.44 181 THR A O 1
ATOM 1486 N N . LYS A 1 182 ? 27.584 6.766 -47.090 1.00 97.06 182 LYS A N 1
ATOM 1487 C CA . LYS A 1 182 ? 27.940 5.467 -46.489 1.00 97.06 182 LYS A CA 1
ATOM 1488 C C . LYS A 1 182 ? 28.622 5.623 -45.128 1.00 97.06 182 LYS A C 1
ATOM 1490 O O . LYS A 1 182 ? 28.173 5.018 -44.164 1.00 97.06 182 LYS A O 1
ATOM 1495 N N . SER A 1 183 ? 29.633 6.488 -45.028 1.00 97.31 183 SER A N 1
ATOM 1496 C CA . SER A 1 183 ? 30.308 6.762 -43.750 1.00 97.31 183 SER A CA 1
ATOM 1497 C C . SER A 1 183 ? 29.349 7.347 -42.705 1.00 97.31 183 SER A C 1
ATOM 1499 O O . SER A 1 183 ? 29.340 6.902 -41.563 1.00 97.31 183 SER A O 1
ATOM 1501 N N . ALA A 1 184 ? 28.496 8.301 -43.093 1.00 96.06 184 ALA A N 1
ATOM 1502 C CA . ALA A 1 184 ? 27.506 8.880 -42.186 1.00 96.06 184 ALA A CA 1
ATOM 1503 C C . ALA A 1 184 ? 26.461 7.851 -41.718 1.00 96.06 184 ALA A C 1
ATOM 1505 O O . ALA A 1 184 ? 26.017 7.905 -40.571 1.00 96.06 184 ALA A O 1
ATOM 1506 N N . LEU A 1 185 ? 26.068 6.913 -42.589 1.00 97.44 185 LEU A N 1
ATOM 1507 C CA . LEU A 1 185 ? 25.190 5.803 -42.225 1.00 97.44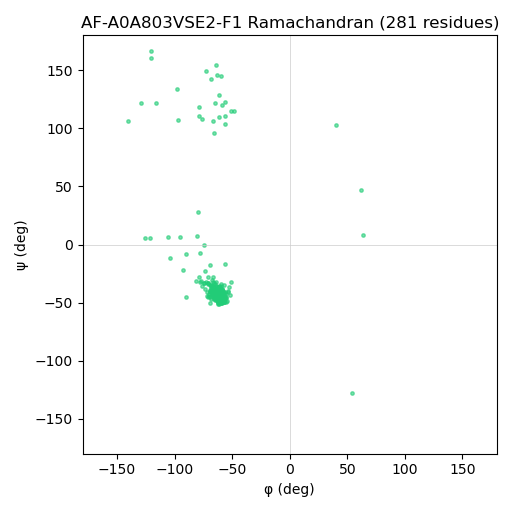 185 LEU A CA 1
ATOM 1508 C C . LEU A 1 185 ? 25.846 4.915 -41.162 1.00 97.44 185 LEU A C 1
ATOM 1510 O O . LEU A 1 185 ? 25.215 4.672 -40.136 1.00 97.44 185 LEU A O 1
ATOM 1514 N N . GLU A 1 186 ? 27.098 4.496 -41.363 1.00 97.81 186 GLU A N 1
ATOM 1515 C CA . GLU A 1 186 ? 27.848 3.668 -40.403 1.00 97.81 186 GLU A CA 1
ATOM 1516 C C . GLU A 1 186 ? 27.944 4.316 -39.010 1.00 97.81 186 GLU A C 1
ATOM 1518 O O . GLU A 1 186 ? 27.755 3.641 -37.994 1.00 97.81 186 GLU A O 1
ATOM 1523 N N . ASP A 1 187 ? 28.170 5.632 -38.944 1.00 97.31 187 ASP A N 1
ATOM 1524 C CA . ASP A 1 187 ? 28.201 6.371 -37.676 1.00 97.31 187 ASP A CA 1
ATOM 1525 C C . ASP A 1 187 ? 26.833 6.364 -36.974 1.00 97.31 187 ASP A C 1
ATOM 1527 O O . ASP A 1 187 ? 26.736 6.118 -35.765 1.00 97.31 187 ASP A O 1
ATOM 1531 N N . THR A 1 188 ? 25.753 6.604 -37.727 1.00 97.31 188 THR A N 1
ATOM 1532 C CA . THR A 1 188 ? 24.391 6.594 -37.169 1.00 97.31 188 THR A CA 1
ATOM 1533 C C . THR A 1 188 ? 23.906 5.197 -36.795 1.00 97.31 188 THR A C 1
ATOM 1535 O O . THR A 1 188 ? 23.218 5.063 -35.785 1.00 97.31 188 THR A O 1
ATOM 1538 N N . ASP A 1 189 ? 24.310 4.160 -37.532 1.00 97.94 189 ASP A N 1
ATOM 1539 C CA . ASP A 1 189 ? 24.037 2.761 -37.193 1.00 97.94 189 ASP A CA 1
ATOM 1540 C C . ASP A 1 189 ? 24.682 2.412 -35.854 1.00 97.94 189 ASP A C 1
ATOM 1542 O O . ASP A 1 189 ? 24.000 1.993 -34.919 1.00 97.94 189 ASP A O 1
ATOM 1546 N N . ARG A 1 190 ? 25.978 2.714 -35.692 1.00 97.88 190 ARG A N 1
ATOM 1547 C CA . ARG A 1 190 ? 26.690 2.487 -34.429 1.00 97.88 190 ARG A CA 1
ATOM 1548 C C . ARG A 1 190 ? 26.019 3.207 -33.257 1.00 97.88 190 ARG A C 1
ATOM 1550 O O . ARG A 1 190 ? 25.856 2.616 -32.189 1.00 97.88 190 ARG A O 1
ATOM 1557 N N . SER A 1 191 ? 25.612 4.462 -33.449 1.00 97.12 191 SER A N 1
ATOM 1558 C CA . SER A 1 191 ? 24.911 5.243 -32.422 1.00 97.12 191 SER A CA 1
ATOM 1559 C C . SER A 1 191 ? 23.537 4.655 -32.070 1.00 97.12 191 SER A C 1
ATOM 1561 O O . SER A 1 191 ? 23.170 4.583 -30.889 1.00 97.12 191 SER A O 1
ATOM 1563 N N . TYR A 1 192 ? 22.790 4.179 -33.069 1.00 98.31 192 TYR A N 1
ATOM 1564 C CA . TYR A 1 192 ? 21.504 3.524 -32.857 1.00 98.31 192 TYR A CA 1
ATOM 1565 C C . TYR A 1 192 ? 21.667 2.194 -32.107 1.00 98.31 192 TYR A C 1
ATOM 1567 O O . TYR A 1 192 ? 21.005 1.999 -31.087 1.00 98.31 192 TYR A O 1
ATOM 1575 N N . GLN A 1 193 ? 22.613 1.336 -32.506 1.00 98.06 193 GLN A N 1
ATOM 1576 C CA . GLN A 1 193 ? 22.914 0.070 -31.819 1.00 98.06 193 GLN A CA 1
ATOM 1577 C C . GLN A 1 193 ? 23.309 0.279 -30.346 1.00 98.06 193 GLN A C 1
ATOM 1579 O O . GLN A 1 193 ? 22.846 -0.436 -29.451 1.00 98.06 193 GLN A O 1
ATOM 1584 N N . GLN A 1 194 ? 24.125 1.299 -30.059 1.00 98.06 194 GLN A N 1
ATOM 1585 C CA . GLN A 1 194 ? 24.481 1.677 -28.686 1.00 98.06 194 GLN A CA 1
ATOM 1586 C C . GLN A 1 194 ? 23.267 2.154 -27.878 1.00 98.06 194 GLN A C 1
ATOM 1588 O O . GLN A 1 194 ? 23.121 1.795 -26.704 1.00 98.06 194 GLN A O 1
ATOM 1593 N N . SER A 1 195 ? 22.380 2.937 -28.499 1.00 97.38 195 SER A N 1
ATOM 1594 C CA . SER A 1 195 ? 21.147 3.410 -27.860 1.00 97.38 195 SER A CA 1
ATOM 1595 C C . SER A 1 195 ? 20.199 2.251 -27.543 1.00 97.38 195 SER A C 1
ATOM 1597 O O . SER A 1 195 ? 19.709 2.169 -26.420 1.00 97.38 195 SER A O 1
ATOM 1599 N N . VAL A 1 196 ? 20.024 1.301 -28.470 1.00 97.69 196 VAL A N 1
ATOM 1600 C CA . VAL A 1 196 ? 19.233 0.075 -28.256 1.00 97.69 196 VAL A CA 1
ATOM 1601 C C . VAL A 1 196 ? 19.813 -0.765 -27.116 1.00 97.69 196 VAL A C 1
ATOM 1603 O O . VAL A 1 196 ? 19.080 -1.160 -26.213 1.00 97.69 196 VAL A O 1
ATOM 1606 N N . THR A 1 197 ? 21.135 -0.965 -27.093 1.00 98.00 197 THR A N 1
ATOM 1607 C CA . THR A 1 197 ? 21.818 -1.704 -26.014 1.00 98.00 197 THR A CA 1
ATOM 1608 C C . THR A 1 197 ? 21.607 -1.040 -24.650 1.00 98.00 197 THR A C 1
ATOM 1610 O O . THR A 1 197 ? 21.412 -1.710 -23.638 1.00 98.00 197 THR A O 1
ATOM 1613 N N . THR A 1 198 ? 21.643 0.293 -24.604 1.00 97.69 198 THR A N 1
ATOM 1614 C CA . THR A 1 198 ? 21.395 1.056 -23.372 1.00 97.69 198 THR A CA 1
ATOM 1615 C C . THR A 1 198 ? 19.932 0.961 -22.943 1.00 97.69 198 THR A C 1
ATOM 1617 O O . THR A 1 198 ? 19.652 0.790 -21.759 1.00 97.69 198 THR A O 1
ATOM 1620 N N . MET A 1 199 ? 19.000 1.033 -23.895 1.00 96.56 199 MET A N 1
ATOM 1621 C CA . MET A 1 199 ? 17.569 0.899 -23.634 1.00 96.56 199 MET A CA 1
ATOM 1622 C C . MET A 1 199 ? 17.226 -0.467 -23.034 1.00 96.56 199 MET A C 1
ATOM 1624 O O . MET A 1 199 ? 16.427 -0.529 -22.103 1.00 96.56 199 MET A O 1
ATOM 1628 N N . GLU A 1 200 ? 17.857 -1.541 -23.513 1.00 96.38 200 GLU A N 1
ATOM 1629 C CA . GLU A 1 200 ? 17.644 -2.890 -22.982 1.00 96.38 200 GLU A CA 1
ATOM 1630 C C . GLU A 1 200 ? 18.074 -3.001 -21.513 1.00 96.38 200 GLU A C 1
ATOM 1632 O O . GLU A 1 200 ? 17.294 -3.453 -20.678 1.00 96.38 200 GLU A O 1
ATOM 1637 N N . LYS A 1 201 ? 19.246 -2.459 -21.155 1.00 97.62 201 LYS A N 1
ATOM 1638 C CA . LYS A 1 201 ? 19.706 -2.412 -19.753 1.00 97.62 201 LYS A CA 1
ATOM 1639 C C . LYS A 1 201 ? 18.726 -1.671 -18.841 1.00 97.62 201 LYS A C 1
ATOM 1641 O O . LYS A 1 201 ? 18.459 -2.098 -17.723 1.00 97.62 201 LYS A O 1
ATOM 1646 N N . ILE A 1 202 ? 18.169 -0.560 -19.321 1.00 96.94 202 ILE A N 1
ATOM 1647 C CA . ILE A 1 202 ? 17.210 0.250 -18.556 1.00 96.94 202 ILE A CA 1
ATOM 1648 C C . ILE A 1 202 ? 15.852 -0.441 -18.453 1.00 96.94 202 ILE A C 1
ATOM 1650 O O . ILE A 1 202 ? 15.160 -0.302 -17.445 1.00 96.94 202 ILE A O 1
ATOM 1654 N N . ARG A 1 203 ? 15.459 -1.203 -19.479 1.00 95.88 203 ARG A N 1
ATOM 1655 C CA . ARG A 1 203 ? 14.269 -2.049 -19.424 1.00 95.88 203 ARG A CA 1
ATOM 1656 C C . ARG A 1 203 ? 14.430 -3.144 -18.367 1.00 95.88 203 ARG A C 1
ATOM 1658 O O . ARG A 1 203 ? 13.497 -3.333 -17.591 1.00 95.88 203 ARG A O 1
ATOM 1665 N N . GLU A 1 204 ? 15.575 -3.823 -18.314 1.00 97.00 204 GLU A N 1
ATOM 1666 C CA . GLU A 1 204 ? 15.868 -4.838 -17.289 1.00 97.00 204 GLU A CA 1
ATOM 1667 C C . GLU A 1 204 ? 15.862 -4.240 -15.876 1.00 97.00 204 GLU A C 1
ATOM 1669 O O . GLU A 1 204 ? 15.218 -4.782 -14.979 1.00 97.00 204 GLU A O 1
ATOM 1674 N N . GLU A 1 205 ? 16.517 -3.090 -15.680 1.00 97.25 205 GLU A N 1
ATOM 1675 C CA . GLU A 1 205 ? 16.497 -2.353 -14.411 1.00 97.25 205 GLU A CA 1
ATOM 1676 C C . GLU A 1 205 ? 15.062 -2.005 -13.991 1.00 97.25 205 GLU A C 1
ATOM 1678 O O . GLU A 1 205 ? 14.649 -2.313 -12.871 1.00 97.25 205 GLU A O 1
ATOM 1683 N N . TRP A 1 206 ? 14.272 -1.431 -14.907 1.00 97.56 206 TRP A N 1
ATOM 1684 C CA . TRP A 1 206 ? 12.870 -1.117 -14.641 1.00 97.56 206 TRP A CA 1
ATOM 1685 C C . TRP A 1 206 ? 12.067 -2.358 -14.273 1.00 97.56 206 TRP A C 1
ATOM 1687 O O . TRP A 1 206 ? 11.312 -2.317 -13.307 1.00 97.56 206 TRP A O 1
ATOM 1697 N N . GLN A 1 207 ? 12.218 -3.451 -15.018 1.00 96.00 207 GLN A N 1
ATOM 1698 C CA . GLN A 1 207 ? 11.470 -4.678 -14.773 1.00 96.00 207 GLN A CA 1
ATOM 1699 C C . GLN A 1 207 ? 11.789 -5.247 -13.385 1.00 96.00 207 GLN A C 1
ATOM 1701 O O . GLN A 1 207 ? 10.872 -5.604 -12.647 1.00 96.00 207 GLN A O 1
ATOM 1706 N N . ASN A 1 208 ? 13.067 -5.271 -13.008 1.00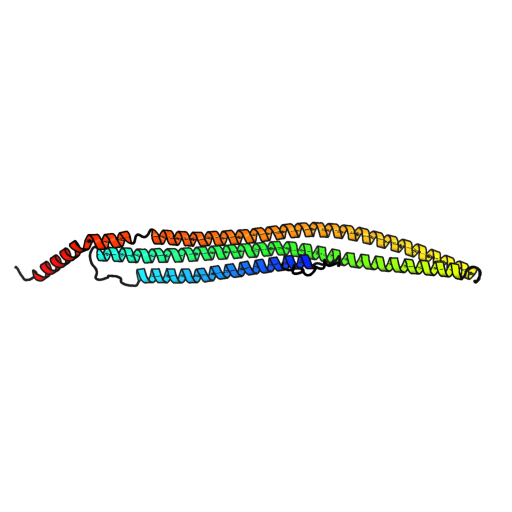 97.19 208 ASN A N 1
ATOM 1707 C CA . ASN A 1 208 ? 13.506 -5.757 -11.704 1.00 97.19 208 ASN A CA 1
ATOM 1708 C C . ASN A 1 208 ? 12.964 -4.897 -10.554 1.00 97.19 208 ASN A C 1
ATOM 1710 O O . ASN A 1 208 ? 12.428 -5.435 -9.587 1.00 97.19 208 ASN A O 1
ATOM 1714 N N . GLU A 1 209 ? 13.060 -3.569 -10.654 1.00 97.56 209 GLU A N 1
ATOM 1715 C CA . GLU A 1 209 ? 12.529 -2.670 -9.620 1.00 97.56 209 GLU A CA 1
ATOM 1716 C C . GLU A 1 209 ? 10.997 -2.693 -9.561 1.00 97.56 209 GLU A C 1
ATOM 1718 O O . GLU A 1 209 ? 10.414 -2.647 -8.479 1.00 97.56 209 GLU A O 1
ATOM 1723 N N . HIS A 1 210 ? 10.329 -2.848 -10.705 1.00 97.19 210 HIS A N 1
ATOM 1724 C CA . HIS A 1 210 ? 8.877 -2.959 -10.763 1.00 97.19 210 HIS A CA 1
ATOM 1725 C C . HIS A 1 210 ? 8.371 -4.236 -10.079 1.00 97.19 210 HIS A C 1
ATOM 1727 O O . HIS A 1 210 ? 7.389 -4.176 -9.343 1.00 97.19 210 HIS A O 1
ATOM 1733 N N . ILE A 1 211 ? 9.050 -5.374 -10.268 1.00 96.75 211 ILE A N 1
ATOM 1734 C CA . ILE A 1 211 ? 8.722 -6.630 -9.573 1.00 96.75 211 ILE A CA 1
ATOM 1735 C C . ILE A 1 211 ? 8.864 -6.450 -8.058 1.00 96.75 211 ILE A C 1
ATOM 1737 O O . ILE A 1 211 ? 7.911 -6.715 -7.327 1.00 96.75 211 ILE A O 1
ATOM 1741 N N . LYS A 1 212 ? 9.993 -5.901 -7.592 1.00 97.75 212 LYS A N 1
ATOM 1742 C CA . LYS A 1 212 ? 10.214 -5.622 -6.161 1.00 97.75 212 LYS A CA 1
ATOM 1743 C C . LYS A 1 212 ? 9.152 -4.685 -5.581 1.00 97.75 212 LYS A C 1
ATOM 1745 O O . LYS A 1 212 ? 8.687 -4.883 -4.460 1.00 97.75 212 LYS A O 1
ATOM 1750 N N . ALA A 1 213 ? 8.755 -3.657 -6.334 1.00 97.75 213 ALA A N 1
ATOM 1751 C CA . ALA A 1 213 ? 7.693 -2.745 -5.923 1.00 97.75 213 ALA A CA 1
ATOM 1752 C C . ALA A 1 213 ? 6.348 -3.476 -5.784 1.00 97.75 213 ALA A C 1
ATOM 1754 O O . ALA A 1 213 ? 5.655 -3.283 -4.787 1.00 97.75 213 ALA A O 1
ATOM 1755 N N . CYS A 1 214 ? 5.998 -4.346 -6.736 1.00 97.38 214 CYS A N 1
ATOM 1756 C CA . CYS A 1 214 ? 4.785 -5.162 -6.675 1.00 97.38 214 CYS A CA 1
ATOM 1757 C C . CYS A 1 214 ? 4.772 -6.108 -5.467 1.00 97.38 214 CYS A C 1
ATOM 1759 O O . CYS A 1 214 ? 3.780 -6.124 -4.744 1.00 97.38 214 CYS A O 1
ATOM 1761 N N . GLU A 1 215 ? 5.866 -6.825 -5.199 1.00 97.44 215 GLU A N 1
ATOM 1762 C CA . GLU A 1 215 ? 6.000 -7.700 -4.019 1.00 97.44 215 GLU A CA 1
ATOM 1763 C C . GLU A 1 215 ? 5.825 -6.912 -2.709 1.00 97.44 215 GLU A C 1
ATOM 1765 O O . GLU A 1 215 ? 5.134 -7.336 -1.774 1.00 97.44 215 GLU A O 1
ATOM 1770 N N . PHE A 1 216 ? 6.410 -5.713 -2.647 1.00 98.06 216 PHE A N 1
ATOM 1771 C CA . PHE A 1 216 ? 6.245 -4.816 -1.509 1.00 98.06 216 PHE A CA 1
ATOM 1772 C C . PHE A 1 216 ? 4.782 -4.373 -1.340 1.00 98.06 216 PHE A C 1
ATOM 1774 O O . PHE A 1 216 ? 4.249 -4.399 -0.229 1.00 98.06 216 PHE A O 1
ATOM 1781 N N . PHE A 1 217 ? 4.116 -3.975 -2.425 1.00 97.12 217 PHE A N 1
ATOM 1782 C CA . PHE A 1 217 ? 2.717 -3.545 -2.393 1.00 97.12 217 PHE A CA 1
ATOM 1783 C C . PHE A 1 217 ? 1.760 -4.679 -2.023 1.00 97.12 217 PHE A C 1
ATOM 1785 O O . PHE A 1 217 ? 0.839 -4.458 -1.237 1.00 97.12 217 PHE A O 1
ATOM 1792 N N . GLU A 1 218 ? 1.999 -5.890 -2.523 1.00 96.19 218 GLU A N 1
ATOM 1793 C CA . GLU A 1 218 ? 1.260 -7.089 -2.127 1.00 96.19 218 GLU A CA 1
ATOM 1794 C C . GLU A 1 218 ? 1.411 -7.352 -0.626 1.00 96.19 218 GLU A C 1
ATOM 1796 O O . GLU A 1 218 ? 0.420 -7.556 0.075 1.00 96.19 218 GLU A O 1
ATOM 1801 N N . THR A 1 219 ? 2.636 -7.249 -0.102 1.00 97.19 219 THR A N 1
ATOM 1802 C CA . THR A 1 219 ? 2.895 -7.391 1.337 1.00 97.19 219 THR A CA 1
ATOM 1803 C C . THR A 1 219 ? 2.119 -6.349 2.148 1.00 97.19 219 THR A C 1
ATOM 1805 O O . THR A 1 219 ? 1.459 -6.701 3.125 1.00 97.19 219 THR A O 1
ATOM 1808 N N . GLN A 1 220 ? 2.134 -5.077 1.729 1.00 96.31 220 GLN A N 1
ATOM 1809 C CA . GLN A 1 220 ? 1.360 -4.012 2.384 1.00 96.31 220 GLN A CA 1
ATOM 1810 C C . GLN A 1 220 ? -0.149 -4.301 2.390 1.00 96.31 220 GLN A C 1
ATOM 1812 O O . GLN A 1 220 ? -0.827 -4.030 3.385 1.00 96.31 220 GLN A O 1
ATOM 1817 N N . GLU A 1 221 ? -0.683 -4.861 1.306 1.00 96.06 221 GLU A N 1
ATOM 1818 C CA . GLU A 1 221 ? -2.104 -5.188 1.213 1.00 96.06 221 GLU A CA 1
ATOM 1819 C C . GLU A 1 221 ? -2.478 -6.392 2.089 1.00 96.06 221 GLU A C 1
ATOM 1821 O O . GLU A 1 221 ? -3.481 -6.352 2.806 1.00 96.06 221 GLU A O 1
ATOM 1826 N N . CYS A 1 222 ? -1.634 -7.425 2.127 1.00 96.50 222 CYS A N 1
ATOM 1827 C CA . CYS A 1 222 ? -1.780 -8.556 3.042 1.00 96.50 222 CYS A CA 1
ATOM 1828 C C . CYS A 1 222 ? -1.757 -8.110 4.512 1.00 96.50 222 CYS A C 1
ATOM 1830 O O . CYS A 1 222 ? -2.614 -8.519 5.301 1.00 96.50 222 CYS A O 1
ATOM 1832 N N . GLU A 1 223 ? -0.818 -7.235 4.884 1.00 96.38 223 GLU A N 1
ATOM 1833 C CA . GLU A 1 223 ? -0.760 -6.630 6.219 1.00 96.38 223 GLU A CA 1
ATOM 1834 C C . GLU A 1 223 ? -2.049 -5.871 6.550 1.00 96.38 223 GLU A C 1
ATOM 1836 O O . GLU A 1 223 ? -2.601 -6.053 7.636 1.00 96.38 223 GLU A O 1
ATOM 1841 N N . ARG A 1 224 ? -2.570 -5.071 5.609 1.00 97.12 224 ARG A N 1
ATOM 1842 C CA . ARG A 1 224 ? -3.818 -4.316 5.786 1.00 97.12 224 ARG A CA 1
ATOM 1843 C C . ARG A 1 224 ? -5.002 -5.246 6.034 1.00 97.12 224 ARG A C 1
ATOM 1845 O O . ARG A 1 224 ? -5.738 -5.050 6.999 1.00 97.12 224 ARG A O 1
ATOM 1852 N N . ILE A 1 225 ? -5.176 -6.277 5.208 1.00 95.44 225 ILE A N 1
ATOM 1853 C CA . ILE A 1 225 ? -6.263 -7.258 5.358 1.00 95.44 225 ILE A CA 1
ATOM 1854 C C . ILE A 1 225 ? -6.174 -7.965 6.716 1.00 95.44 225 ILE A C 1
ATOM 1856 O O . ILE A 1 225 ? -7.180 -8.095 7.418 1.00 95.44 225 ILE A O 1
ATOM 1860 N N . ASN A 1 226 ? -4.974 -8.395 7.111 1.00 93.50 226 ASN A N 1
ATOM 1861 C CA . ASN A 1 226 ? -4.755 -9.043 8.402 1.00 93.50 226 ASN A CA 1
ATOM 1862 C C . ASN A 1 226 ? -5.051 -8.097 9.570 1.00 93.50 226 ASN A C 1
ATOM 1864 O O . ASN A 1 226 ? -5.663 -8.516 10.552 1.00 93.50 226 ASN A O 1
ATOM 1868 N N . TYR A 1 227 ? -4.683 -6.822 9.446 1.00 92.56 227 TYR A N 1
ATOM 1869 C CA . TYR A 1 227 ? -4.980 -5.810 10.451 1.00 92.56 227 TYR A CA 1
ATOM 1870 C C . TYR A 1 227 ? -6.491 -5.661 10.664 1.00 92.56 227 TYR A C 1
ATOM 1872 O O . TYR A 1 227 ? -6.966 -5.767 11.793 1.00 92.56 227 TYR A O 1
ATOM 1880 N N . PHE A 1 228 ? -7.260 -5.496 9.583 1.00 92.25 228 PHE A N 1
ATOM 1881 C CA . PHE A 1 228 ? -8.722 -5.418 9.658 1.00 92.25 228 PHE A CA 1
ATOM 1882 C C . PHE A 1 228 ? -9.335 -6.676 10.276 1.00 92.25 228 PHE A C 1
ATOM 1884 O O . PHE A 1 228 ? -10.200 -6.571 11.145 1.00 92.25 228 PHE A O 1
ATOM 1891 N N . ARG A 1 229 ? -8.869 -7.865 9.875 1.00 92.25 229 ARG A N 1
ATOM 1892 C CA . ARG A 1 229 ? -9.347 -9.132 10.445 1.00 92.25 229 ARG A CA 1
ATOM 1893 C C . ARG A 1 229 ? -9.125 -9.181 11.958 1.00 92.25 229 ARG A C 1
ATOM 1895 O O . ARG A 1 229 ? -10.047 -9.525 12.691 1.00 92.25 229 ARG A O 1
ATOM 1902 N N . ASN A 1 230 ? -7.933 -8.805 12.417 1.00 90.25 230 ASN A N 1
ATOM 1903 C CA . ASN A 1 230 ? -7.581 -8.822 13.835 1.00 90.25 230 ASN A CA 1
ATOM 1904 C C . ASN A 1 230 ? -8.366 -7.778 14.637 1.00 90.25 230 ASN A C 1
ATOM 1906 O O . ASN A 1 230 ? -8.865 -8.095 15.713 1.00 90.25 230 ASN A O 1
ATOM 1910 N N . ALA A 1 231 ? -8.526 -6.565 14.101 1.00 89.00 231 ALA A N 1
ATOM 1911 C CA . ALA A 1 231 ? -9.303 -5.506 14.739 1.00 89.00 231 ALA A CA 1
ATOM 1912 C C . ALA A 1 231 ? -10.782 -5.902 14.898 1.00 89.00 231 ALA A C 1
ATOM 1914 O O . ALA A 1 231 ? -11.357 -5.741 15.974 1.00 89.00 231 ALA A O 1
ATOM 1915 N N . LEU A 1 232 ? -11.388 -6.483 13.856 1.00 89.19 232 LEU A N 1
ATOM 1916 C CA . LEU A 1 232 ? -12.767 -6.978 13.911 1.00 89.19 232 LEU A CA 1
ATOM 1917 C C . LEU A 1 232 ? -12.917 -8.145 14.890 1.00 89.19 232 LEU A C 1
ATOM 1919 O O . LEU A 1 232 ? -13.858 -8.161 15.679 1.00 89.19 232 LEU A O 1
ATOM 1923 N N . TRP A 1 233 ? -11.985 -9.099 14.875 1.00 90.19 233 TRP A N 1
ATOM 1924 C CA . TRP A 1 233 ? -11.995 -10.229 15.804 1.00 90.19 233 TRP A CA 1
ATOM 1925 C C . TRP A 1 233 ? -11.895 -9.768 17.262 1.00 90.19 233 TRP A C 1
ATOM 1927 O O . TRP A 1 233 ? -12.690 -10.191 18.102 1.00 90.19 233 TRP A O 1
ATOM 1937 N N . LEU A 1 234 ? -10.967 -8.850 17.556 1.00 87.00 234 LEU A N 1
ATOM 1938 C CA . LEU A 1 234 ? -10.815 -8.266 18.887 1.00 87.00 234 LEU A CA 1
ATOM 1939 C C . LEU A 1 234 ? -12.106 -7.568 19.324 1.00 87.00 234 LEU A C 1
ATOM 1941 O O . LEU A 1 234 ? -12.570 -7.772 20.445 1.00 87.00 234 LEU A O 1
ATOM 1945 N N . HIS A 1 235 ? -12.706 -6.790 18.423 1.00 84.69 235 HIS A N 1
ATOM 1946 C CA . HIS A 1 235 ? -13.941 -6.077 18.699 1.00 84.69 235 HIS A CA 1
ATOM 1947 C C . HIS A 1 235 ? -15.111 -7.029 19.016 1.00 84.69 235 HIS A C 1
ATOM 1949 O O . HIS A 1 235 ? -15.802 -6.833 20.019 1.00 84.69 235 HIS A O 1
ATOM 1955 N N . VAL A 1 236 ? -15.314 -8.077 18.213 1.00 85.12 236 VAL A N 1
ATOM 1956 C CA . VAL A 1 236 ? -16.371 -9.077 18.444 1.00 85.12 236 VAL A CA 1
ATOM 1957 C C . VAL A 1 236 ? -16.147 -9.823 19.759 1.00 85.12 236 VAL A C 1
ATOM 1959 O O . VAL A 1 236 ? -17.093 -10.039 20.510 1.00 85.12 236 VAL A O 1
ATOM 1962 N N . ASN A 1 237 ? -14.903 -10.157 20.096 1.00 87.81 237 ASN A N 1
ATOM 1963 C CA . ASN A 1 237 ? -14.605 -10.828 21.360 1.00 87.81 237 ASN A CA 1
ATOM 1964 C C . ASN A 1 237 ? -14.863 -9.953 22.583 1.00 87.81 237 ASN A C 1
ATOM 1966 O O . ASN A 1 237 ? -15.333 -10.460 23.598 1.00 87.81 237 ASN A O 1
ATOM 1970 N N . GLN A 1 238 ? -14.586 -8.652 22.498 1.00 83.12 238 GLN A N 1
ATOM 1971 C CA . GLN A 1 238 ? -14.916 -7.712 23.572 1.00 83.12 238 GLN A CA 1
ATOM 1972 C C . GLN A 1 238 ? -16.425 -7.622 23.797 1.00 83.12 238 GLN A C 1
ATOM 1974 O O . GLN A 1 238 ? -16.867 -7.596 24.942 1.00 83.12 238 GLN A O 1
ATOM 1979 N N . LEU A 1 239 ? -17.216 -7.620 22.718 1.00 81.44 239 LEU A N 1
ATOM 1980 C CA . LEU A 1 239 ? -18.675 -7.674 22.816 1.00 81.44 239 LEU A CA 1
ATOM 1981 C C . LEU A 1 239 ? -19.140 -8.970 23.486 1.00 81.44 239 LEU A C 1
ATOM 1983 O O . LEU A 1 239 ? -19.905 -8.915 24.444 1.00 81.44 239 LEU A O 1
ATOM 1987 N N . SER A 1 240 ? -18.632 -10.120 23.035 1.00 84.00 240 SER A N 1
ATOM 1988 C CA . SER A 1 240 ? -18.960 -11.425 23.619 1.00 84.00 240 SER A CA 1
ATOM 1989 C C . SER A 1 240 ? -18.601 -11.500 25.103 1.00 84.00 240 SER A C 1
ATOM 1991 O O . SER A 1 240 ? -19.399 -11.981 25.902 1.00 84.00 240 SER A O 1
ATOM 1993 N N . LEU A 1 241 ? -17.429 -10.984 25.492 1.00 81.50 241 LEU A N 1
ATOM 1994 C CA . LEU A 1 241 ? -17.023 -10.911 26.894 1.00 81.50 241 LEU A CA 1
ATOM 1995 C C . LEU A 1 241 ? -17.984 -10.037 27.709 1.00 81.50 241 LEU A C 1
ATOM 1997 O O . LEU A 1 241 ? -18.367 -10.433 28.805 1.00 81.50 241 LEU A O 1
ATOM 2001 N N . GLY A 1 242 ? -18.409 -8.892 27.166 1.00 77.69 242 GLY A N 1
ATOM 2002 C CA . GLY A 1 242 ? -19.409 -8.034 27.802 1.00 77.69 242 GLY A CA 1
ATOM 2003 C C . GLY A 1 242 ? -20.750 -8.744 28.013 1.00 77.69 242 GLY A C 1
ATOM 2004 O O . GLY A 1 242 ? -21.342 -8.622 29.082 1.00 77.69 242 GLY A O 1
ATOM 2005 N N . CYS A 1 243 ? -21.208 -9.541 27.041 1.00 79.38 243 CYS A N 1
ATOM 2006 C CA . CYS A 1 243 ? -22.410 -10.368 27.193 1.00 79.38 243 CYS A CA 1
ATOM 2007 C C . CYS A 1 243 ? -22.255 -11.397 28.318 1.00 79.38 243 CYS A C 1
ATOM 2009 O O . CYS A 1 243 ? -23.114 -11.467 29.189 1.00 79.38 243 CYS A O 1
ATOM 2011 N N . VAL A 1 244 ? -21.138 -12.132 28.352 1.00 79.06 244 VAL A N 1
ATOM 2012 C CA . VAL A 1 244 ? -20.873 -13.127 29.406 1.00 79.06 244 VAL A CA 1
ATOM 2013 C C . VAL A 1 244 ? -20.814 -12.468 30.784 1.00 79.06 244 VAL A C 1
ATOM 2015 O O . VAL A 1 244 ? -21.432 -12.957 31.723 1.00 79.06 244 VAL A O 1
ATOM 2018 N N . GLN A 1 245 ? -20.123 -11.333 30.909 1.00 73.94 245 GLN A N 1
ATOM 2019 C CA . GLN A 1 245 ? -20.039 -10.596 32.171 1.00 73.94 245 GLN A CA 1
ATOM 2020 C C . GLN A 1 245 ? -21.409 -10.109 32.645 1.00 73.94 245 GLN A C 1
ATOM 2022 O O . GLN A 1 245 ? -21.685 -10.173 33.839 1.00 73.94 245 GLN A O 1
ATOM 2027 N N . ASN A 1 246 ? -22.268 -9.659 31.728 1.00 70.12 246 ASN A N 1
ATOM 2028 C CA . ASN A 1 246 ? -23.631 -9.245 32.050 1.00 70.12 246 ASN A CA 1
ATOM 2029 C C . ASN A 1 246 ? -24.535 -10.436 32.420 1.00 70.12 246 ASN A C 1
ATOM 2031 O O . ASN A 1 246 ? -25.381 -10.286 33.299 1.00 70.12 246 ASN A O 1
ATOM 2035 N N . ASP A 1 247 ? -24.339 -11.606 31.807 1.00 69.75 247 ASP A N 1
ATOM 2036 C CA . ASP A 1 247 ? -25.109 -12.829 32.083 1.00 69.75 247 ASP A CA 1
ATOM 2037 C C . ASP A 1 247 ? -24.681 -13.527 33.390 1.00 69.75 247 ASP A C 1
ATOM 2039 O O . ASP A 1 247 ? -25.510 -14.123 34.082 1.00 69.75 247 ASP A O 1
ATOM 2043 N N . GLU A 1 248 ? -23.401 -13.435 33.775 1.00 63.78 248 GLU A N 1
ATOM 2044 C CA . GLU A 1 248 ? -22.896 -13.942 35.060 1.00 63.78 248 GLU A CA 1
ATOM 2045 C C . GLU A 1 248 ? -23.409 -13.139 36.265 1.00 63.78 248 GLU A C 1
ATOM 2047 O O . GLU A 1 248 ? -23.381 -13.637 37.398 1.00 63.78 248 GLU A O 1
ATOM 2052 N N . VAL A 1 249 ? -23.916 -11.917 36.052 1.00 56.31 249 VAL A N 1
ATOM 2053 C CA . VAL A 1 249 ? -24.640 -11.161 37.080 1.00 56.31 249 VAL A CA 1
ATOM 2054 C C . VAL A 1 249 ? -25.935 -11.915 37.357 1.00 56.31 249 VAL A C 1
ATOM 2056 O O . VAL A 1 249 ? -26.838 -11.847 36.535 1.00 56.31 249 VAL A O 1
ATOM 2059 N N . PRO A 1 250 ? -26.113 -12.627 38.486 1.00 53.62 250 PRO A N 1
ATOM 2060 C CA . PRO A 1 250 ? -27.220 -13.558 38.581 1.00 53.62 250 PRO A CA 1
ATOM 2061 C C . PRO A 1 250 ? -28.497 -12.757 38.867 1.00 53.62 250 PRO A C 1
ATOM 2063 O O . PRO A 1 250 ? -28.662 -12.317 40.016 1.00 53.62 250 PRO A O 1
ATOM 2066 N N . PRO A 1 251 ? -29.461 -12.637 37.925 1.00 52.47 251 PRO A N 1
ATOM 2067 C CA . PRO A 1 251 ? -30.830 -12.289 38.288 1.00 52.47 251 PRO A CA 1
ATOM 2068 C C . PRO A 1 251 ? -31.306 -13.218 39.410 1.00 52.47 251 PRO A C 1
ATOM 2070 O O . PRO A 1 251 ? -31.955 -12.757 40.337 1.00 52.47 251 PRO A O 1
ATOM 2073 N N . LEU A 1 252 ? -30.835 -14.472 39.428 1.00 42.72 252 LEU A N 1
ATOM 2074 C CA . LEU A 1 252 ? -31.021 -15.455 40.495 1.00 42.72 252 LEU A CA 1
ATOM 2075 C C . LEU A 1 252 ? -30.623 -14.973 41.898 1.00 42.72 252 LEU A C 1
ATOM 2077 O O . LEU A 1 252 ? -31.326 -15.319 42.829 1.00 42.72 252 LEU A O 1
ATOM 2081 N N . LYS A 1 253 ? -29.579 -14.162 42.125 1.00 47.97 253 LYS A N 1
ATOM 2082 C CA . LYS A 1 253 ? -29.260 -13.705 43.497 1.00 47.97 253 LYS A CA 1
ATOM 2083 C C . LYS A 1 253 ? -30.253 -12.657 43.984 1.00 47.97 253 LYS A C 1
ATOM 2085 O O . LYS A 1 253 ? -30.652 -12.709 45.140 1.00 47.97 253 LYS A O 1
ATOM 2090 N N . ILE A 1 254 ? -30.689 -11.750 43.112 1.00 52.81 254 ILE A N 1
ATOM 2091 C CA . ILE A 1 254 ? -31.725 -10.761 43.436 1.00 52.81 254 ILE A CA 1
ATOM 2092 C C . ILE A 1 254 ? -33.090 -11.461 43.570 1.00 52.81 254 ILE A C 1
ATOM 2094 O O . ILE A 1 254 ? -33.777 -11.251 44.566 1.00 52.81 254 ILE A O 1
ATOM 2098 N N . PHE A 1 255 ? -33.439 -12.363 42.646 1.00 48.50 255 PHE A N 1
ATOM 2099 C CA . PHE A 1 255 ? -34.686 -13.139 42.655 1.00 48.50 255 PHE A CA 1
ATOM 2100 C C . PHE A 1 255 ? -34.773 -14.105 43.844 1.00 48.50 255 PHE A C 1
ATOM 2102 O O . PHE A 1 255 ? -35.792 -14.122 44.525 1.00 48.50 255 PHE A O 1
ATOM 2109 N N . ILE A 1 256 ? -33.711 -14.862 44.153 1.00 49.53 256 ILE A N 1
ATOM 2110 C CA . ILE A 1 256 ? -33.654 -15.764 45.318 1.00 49.53 256 ILE A CA 1
ATOM 2111 C C . ILE A 1 256 ? -33.748 -14.952 46.611 1.00 49.53 256 ILE A C 1
ATOM 2113 O O . ILE A 1 256 ? -34.468 -15.364 47.516 1.00 49.53 256 ILE A O 1
ATOM 2117 N N . PHE A 1 257 ? -33.096 -13.788 46.719 1.00 48.28 257 PHE A N 1
ATOM 2118 C CA . PHE A 1 257 ? -33.179 -12.950 47.925 1.00 48.28 257 PHE A CA 1
ATOM 2119 C C . PHE A 1 257 ? -34.567 -12.317 48.115 1.00 48.28 257 PHE A C 1
ATOM 2121 O O . PHE A 1 257 ? -35.037 -12.211 49.247 1.00 48.28 257 PHE A O 1
ATOM 2128 N N . LEU A 1 258 ? -35.245 -11.947 47.022 1.00 50.22 258 LEU A N 1
ATOM 2129 C CA . LEU A 1 258 ? -36.626 -11.454 47.050 1.00 50.22 258 LEU A CA 1
ATOM 2130 C C . LEU A 1 258 ? -37.629 -12.574 47.393 1.00 50.22 258 LEU A C 1
ATOM 2132 O O . LEU A 1 258 ? -38.503 -12.363 48.232 1.00 50.22 258 LEU A O 1
ATOM 2136 N N . HIS A 1 259 ? -37.473 -13.780 46.831 1.00 47.72 259 HIS A N 1
ATOM 2137 C CA . HIS A 1 259 ? -38.365 -14.921 47.094 1.00 47.72 259 HIS A CA 1
ATOM 2138 C C . HIS A 1 259 ? -38.164 -15.572 48.474 1.00 47.72 259 HIS A C 1
ATOM 2140 O O . HIS A 1 259 ? -39.128 -16.033 49.079 1.00 47.72 259 HIS A O 1
ATOM 2146 N N . THR A 1 260 ? -36.941 -15.609 49.016 1.00 49.06 260 THR A N 1
ATOM 2147 C CA . THR A 1 260 ? -36.662 -16.278 50.308 1.00 49.06 260 THR A CA 1
ATOM 2148 C C . THR A 1 260 ? -37.079 -15.472 51.546 1.00 49.06 260 THR A C 1
ATOM 2150 O O . THR A 1 260 ? -37.023 -15.998 52.658 1.00 49.06 260 THR A O 1
ATOM 2153 N N . LYS A 1 261 ? -37.504 -14.205 51.404 1.00 49.06 261 LYS A N 1
ATOM 2154 C CA . LYS A 1 261 ? -37.698 -13.277 52.540 1.00 49.06 261 LYS A CA 1
ATOM 2155 C C . LYS A 1 261 ? -39.081 -12.618 52.643 1.00 49.06 261 LYS A C 1
ATOM 2157 O O . LYS A 1 261 ? -39.274 -11.811 53.551 1.00 49.06 261 LYS A O 1
ATOM 2162 N N . GLN A 1 262 ? -40.059 -12.982 51.812 1.00 51.50 262 GLN A N 1
ATOM 2163 C CA . GLN A 1 262 ? -41.422 -12.426 51.907 1.00 51.50 262 GLN A CA 1
ATOM 2164 C C . GLN A 1 262 ? -42.072 -12.646 53.296 1.00 51.50 262 GLN A C 1
ATOM 2166 O O . GLN A 1 262 ? -42.732 -11.748 53.809 1.00 51.50 262 GLN A O 1
ATOM 2171 N N . ASN A 1 263 ? -41.790 -13.775 53.961 1.00 46.19 263 ASN A N 1
ATOM 2172 C CA . ASN A 1 263 ? -42.274 -14.081 55.319 1.00 46.19 263 ASN A CA 1
ATOM 2173 C C . ASN A 1 263 ? -41.656 -13.217 56.451 1.00 46.19 263 ASN A C 1
ATOM 2175 O O . ASN A 1 263 ? -42.402 -12.654 57.249 1.00 46.19 263 ASN A O 1
ATOM 2179 N N . PRO A 1 264 ? -40.322 -13.059 56.566 1.00 51.59 264 PRO A N 1
ATOM 2180 C CA . PRO A 1 264 ? -39.722 -12.267 57.649 1.00 51.59 264 PRO A CA 1
ATOM 2181 C C . PRO A 1 264 ? -39.870 -10.741 57.513 1.00 51.59 264 PRO A C 1
ATOM 2183 O O . PRO A 1 264 ? -39.794 -10.047 58.526 1.00 51.59 264 PRO A O 1
ATOM 2186 N N . ILE A 1 265 ? -40.083 -10.196 56.306 1.00 51.72 265 ILE A N 1
ATOM 2187 C CA . ILE A 1 265 ? -40.291 -8.745 56.120 1.00 51.72 265 ILE A CA 1
ATOM 2188 C C . ILE A 1 265 ? -41.634 -8.313 56.728 1.00 51.72 265 ILE A C 1
ATOM 2190 O O . ILE A 1 265 ? -41.658 -7.359 57.502 1.00 51.72 265 ILE A O 1
ATOM 2194 N N . LEU A 1 266 ? -42.717 -9.055 56.457 1.00 52.00 266 LEU A N 1
ATOM 2195 C CA . LEU A 1 266 ? -44.031 -8.837 57.079 1.00 52.00 266 LEU A CA 1
ATOM 2196 C C . LEU A 1 266 ? -43.968 -8.980 58.604 1.00 52.00 266 LEU A C 1
ATOM 2198 O O . LEU A 1 266 ? -44.542 -8.165 59.317 1.00 52.00 266 LEU A O 1
ATOM 2202 N N . PHE A 1 267 ? -43.218 -9.965 59.106 1.00 47.91 267 PHE A N 1
ATOM 2203 C CA . PHE A 1 267 ? -43.074 -10.199 60.544 1.00 47.91 267 PHE A CA 1
ATOM 2204 C C . PHE A 1 267 ? -42.331 -9.055 61.254 1.00 47.91 267 PHE A C 1
ATOM 2206 O O . PHE A 1 267 ? -42.759 -8.616 62.314 1.00 47.91 267 PHE A O 1
ATOM 2213 N N . SER A 1 268 ? -41.259 -8.517 60.659 1.00 52.53 268 SER A N 1
ATOM 2214 C CA . SER A 1 268 ? -4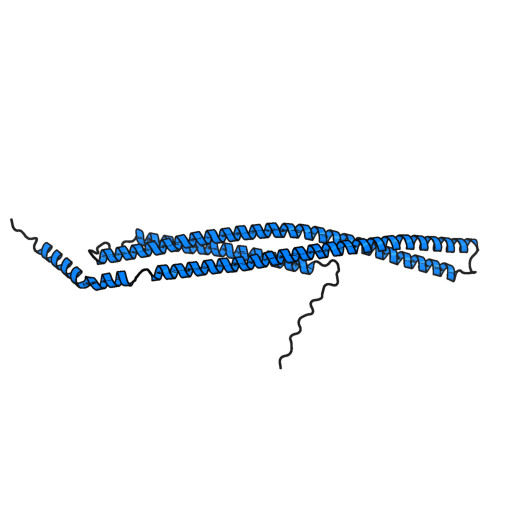0.525 -7.364 61.208 1.00 52.53 268 SER A CA 1
ATOM 2215 C C . SER A 1 268 ? -41.339 -6.069 61.169 1.00 52.53 268 SER A C 1
ATOM 2217 O O . SER A 1 268 ? -41.220 -5.265 62.090 1.00 52.53 268 SER A O 1
ATOM 2219 N N . TRP A 1 269 ? -42.136 -5.852 60.118 1.00 49.28 269 TRP A N 1
ATOM 2220 C CA . TRP A 1 269 ? -43.017 -4.686 60.008 1.00 49.28 269 TRP A CA 1
ATOM 2221 C C . TRP A 1 269 ? -44.168 -4.768 61.014 1.00 49.28 269 TRP A C 1
ATOM 2223 O O . TRP A 1 269 ? -44.408 -3.810 61.740 1.00 49.28 269 TRP A O 1
ATOM 2233 N N . ALA A 1 270 ? -44.802 -5.939 61.139 1.00 50.69 270 ALA A N 1
ATOM 2234 C CA . ALA A 1 270 ? -45.831 -6.191 62.144 1.00 50.69 270 ALA A CA 1
ATOM 2235 C C . ALA A 1 270 ? -45.288 -6.016 63.571 1.00 50.69 270 ALA A C 1
ATOM 2237 O O . ALA A 1 270 ? -45.922 -5.347 64.377 1.00 50.69 270 ALA A O 1
ATOM 2238 N N . LEU A 1 271 ? -44.091 -6.536 63.873 1.00 48.41 271 LEU A N 1
ATOM 2239 C CA . LEU A 1 271 ? -43.464 -6.365 65.188 1.00 48.41 271 LEU A CA 1
ATOM 2240 C C . LEU A 1 271 ? -43.149 -4.891 65.482 1.00 48.41 271 LEU A C 1
ATOM 2242 O O . LEU A 1 271 ? -43.389 -4.438 66.594 1.00 48.41 271 LEU A O 1
ATOM 2246 N N . SER A 1 272 ? -42.668 -4.139 64.483 1.00 51.38 272 SER A N 1
ATOM 2247 C CA . SER A 1 272 ? -42.356 -2.712 64.627 1.00 51.38 272 SER A CA 1
ATOM 2248 C C . SER A 1 272 ? -43.614 -1.851 64.805 1.00 51.38 272 SER A C 1
ATOM 2250 O O . SER A 1 272 ? -43.601 -0.949 65.643 1.00 51.38 272 SER A O 1
ATOM 2252 N N . CYS A 1 273 ? -44.699 -2.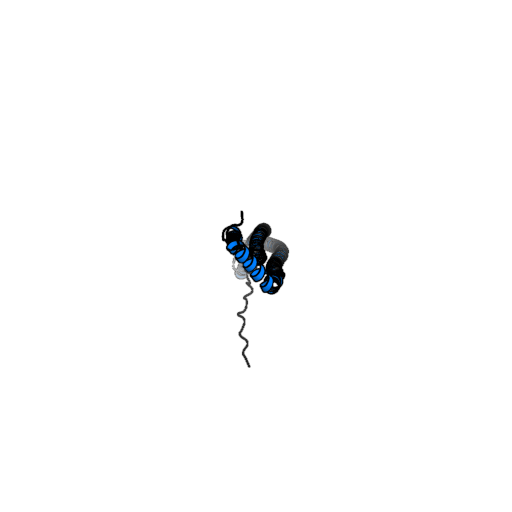142 64.075 1.00 49.47 273 CYS A N 1
ATOM 2253 C CA . CYS A 1 273 ? -46.006 -1.500 64.257 1.00 49.47 273 CYS A CA 1
ATOM 2254 C C . CYS A 1 273 ? -46.579 -1.801 65.646 1.00 49.47 273 CYS A C 1
ATOM 2256 O O . CYS A 1 273 ? -46.947 -0.875 66.364 1.00 49.47 273 CYS A O 1
ATOM 2258 N N . VAL A 1 274 ? -46.551 -3.068 66.072 1.00 47.06 274 VAL A N 1
ATOM 2259 C CA . VAL A 1 274 ? -47.012 -3.488 67.405 1.00 47.06 274 VAL A CA 1
ATOM 2260 C C . VAL A 1 274 ? -46.188 -2.819 68.513 1.00 47.06 274 VAL A C 1
ATOM 2262 O O . VAL A 1 274 ? -46.757 -2.348 69.490 1.00 47.06 274 VAL A O 1
ATOM 2265 N N . THR A 1 275 ? -44.866 -2.685 68.360 1.00 49.28 275 THR A N 1
ATOM 2266 C CA . THR A 1 275 ? -44.025 -1.975 69.344 1.00 49.28 275 THR A CA 1
ATOM 2267 C C . THR A 1 275 ? -44.239 -0.461 69.357 1.00 49.28 275 THR A C 1
ATOM 2269 O O . THR A 1 275 ? -44.040 0.156 70.398 1.00 49.28 275 THR A O 1
ATOM 2272 N N . SER A 1 276 ? -44.652 0.150 68.239 1.00 47.53 276 SER A N 1
ATOM 2273 C CA . SER A 1 276 ? -44.986 1.581 68.200 1.00 47.53 276 SER A CA 1
ATOM 2274 C C . SER A 1 276 ? -46.394 1.878 68.721 1.00 47.53 276 SER A C 1
ATOM 2276 O O . SER A 1 276 ? -46.608 2.928 69.317 1.00 47.53 276 SER A O 1
ATOM 2278 N N . GLU A 1 277 ? -47.340 0.951 68.548 1.00 45.94 277 GLU A N 1
ATOM 2279 C CA . GLU A 1 277 ? -48.708 1.065 69.072 1.00 45.94 277 GLU A CA 1
ATOM 2280 C C . GLU A 1 277 ? -48.783 0.733 70.572 1.00 45.94 277 GLU A C 1
ATOM 2282 O O . GLU A 1 277 ? -49.595 1.312 71.289 1.00 45.94 277 GLU A O 1
ATOM 2287 N N . LEU A 1 278 ? -47.884 -0.119 71.083 1.00 44.12 278 LEU A N 1
ATOM 2288 C CA . LEU A 1 278 ? -47.713 -0.387 72.520 1.00 44.12 278 LEU A CA 1
ATOM 2289 C C . LEU A 1 278 ? -46.878 0.684 73.253 1.00 44.12 278 LEU A C 1
ATOM 2291 O O . LEU A 1 278 ? -46.589 0.539 74.437 1.00 44.12 278 LEU A O 1
ATOM 2295 N N . GLY A 1 279 ? -46.528 1.784 72.581 1.00 42.16 279 GLY A N 1
ATOM 2296 C CA . GLY A 1 279 ? -45.850 2.950 73.156 1.00 42.16 279 GLY A CA 1
ATOM 2297 C C . GLY A 1 279 ? -46.762 3.915 73.924 1.00 42.16 279 GLY A C 1
ATOM 2298 O O . GLY A 1 279 ? -46.456 5.104 73.989 1.00 42.16 279 GLY A O 1
ATOM 2299 N N . CYS A 1 280 ? -47.869 3.438 74.501 1.00 40.44 280 CYS A N 1
ATOM 2300 C CA . CYS A 1 280 ? -48.609 4.161 75.534 1.00 40.44 280 CYS A CA 1
ATOM 2301 C C . CYS A 1 280 ? -48.178 3.652 76.915 1.00 40.44 280 CYS A C 1
ATOM 2303 O O . CYS A 1 280 ? -48.553 2.555 77.312 1.00 40.44 280 CYS A O 1
ATOM 2305 N N . GLY A 1 281 ? -47.409 4.494 77.609 1.00 44.75 281 GLY A N 1
ATOM 2306 C CA . GLY A 1 281 ? -47.368 4.655 79.065 1.00 44.75 281 GLY A CA 1
ATOM 2307 C C . GLY A 1 281 ? -47.445 3.402 79.932 1.00 44.75 281 GLY A C 1
ATOM 2308 O O . GLY A 1 281 ? -48.532 2.937 80.259 1.00 44.75 281 GLY A O 1
ATOM 2309 N N . LEU A 1 282 ? -46.296 2.993 80.459 1.00 31.41 282 LEU A N 1
ATOM 2310 C CA . LEU A 1 282 ? -46.209 2.618 81.864 1.00 31.41 282 LEU A CA 1
ATOM 2311 C C . LEU A 1 282 ? -45.026 3.384 82.458 1.00 31.41 282 LEU A C 1
ATOM 2313 O O . LEU A 1 282 ? -43.916 3.311 81.925 1.00 31.41 282 LEU A O 1
ATOM 2317 N N . ASP A 1 283 ? -45.339 4.174 83.485 1.00 35.41 283 ASP A N 1
ATOM 2318 C CA . ASP A 1 283 ? -44.395 4.669 84.491 1.00 35.41 283 ASP A CA 1
ATOM 2319 C C . ASP A 1 283 ? -43.509 3.539 85.050 1.00 35.41 283 ASP A C 1
ATOM 2321 O O . ASP A 1 283 ? -43.990 2.379 85.122 1.00 35.41 283 ASP A O 1
#

Solvent-accessible surface area (backbone atoms only — not comparable to full-atom values): 15117 Å² total; per-residue (Å²): 141,78,84,82,82,76,75,79,78,78,78,73,74,86,54,92,76,68,51,67,71,59,53,53,52,54,49,51,56,52,50,54,50,49,53,46,48,54,50,25,51,51,30,46,54,50,18,53,54,35,32,51,52,11,51,52,33,36,45,48,41,70,73,49,86,66,60,82,87,48,58,74,68,62,28,52,44,43,52,52,50,34,50,50,42,28,52,54,11,50,51,30,39,52,50,18,52,51,31,45,52,51,23,49,53,41,51,55,50,49,54,51,52,49,55,56,50,52,54,52,51,52,53,52,51,52,46,52,51,52,44,48,54,42,50,53,53,32,54,50,35,45,53,51,30,56,49,30,51,51,54,30,53,52,33,50,50,51,45,62,74,42,61,94,74,57,54,71,76,56,48,53,51,41,53,51,52,33,53,52,31,49,54,54,28,55,54,32,44,52,52,26,54,53,35,50,56,52,42,50,54,45,50,53,52,43,52,54,54,50,51,54,49,48,56,49,51,51,50,54,49,52,52,50,55,51,49,53,53,51,54,51,50,53,51,53,49,54,54,53,50,51,51,50,59,59,64,69,54,51,66,61,60,51,50,49,57,58,68,75,37,63,68,62,53,56,51,54,51,50,51,51,50,52,57,60,70,63,66,67,83,80,133